Protein 9JM6 (pdb70)

Radius of gyration: 20.13 Å; Cα contacts (8 Å, |Δi|>4): 374; chains: 5; bounding box: 40×52×54 Å

Sequence (315 aa):
ELEKVKAEALAVLAAIGSPAAKAVEAVERDHFSAIEIAARFLLEIGDEEGSRVLLEYSDVLELEKVKAEALAVLAAIGSPAAKAVEAVERDHFSAIEIAARFLLEIGDEEGSRVLLEYSDVLRKELEKVKAEALAVLAAIGSPAAKAVEAVERDHFSAIEIAARFLLEIGDEEGSRVLLEYSDVLRKHELEKVKAEALAVLAAIGSPAAKAVEAVERDHFSAIEIAARFLLEIGDEEGSRVLLEYSDVLRKGELEKVKAEALAVLAAIGSPAAKAVEAVERDHFSAIEIAARFLLEIGDEEGSRVLLEYSDVLRK

Secondary structure (DSSP, 8-state):
-HHHHHHHHHHHHHHH--TTT--HHHHHTT-HHHHHHHHHHHHHHT-HHHHHHHHHHHHH-/-HHHHHHHHHHHHHHH--TTT--HHHHHTT-HHHHHHHHHHHHHHT-HHHHHHHHHHHHHHH-/-HHHHHHHHHHHHHHH--TTT--HHHHHTT-HHHHHHHHHHHHHHT-HHHHHHHHHHHHHHT--/-HHHHHHHHHHHHHHH--TTT--HHHHHTT-HHHHHHHHHHHHHHT-HHHHHHHHHHHHHHT-/-HHHHHHHHHHHHHHHH--TTT--HHHHHTT-HHHHHHHHHHHHHHT-HHHHHHHHHHHHHHH-

Structure (mmCIF, N/CA/C/O backbone):
data_9JM6
#
_entry.id   9JM6
#
_cell.length_a   33.166
_cell.length_b   102.118
_cell.length_c   89.676
_cell.angle_alpha   90.00
_cell.angle_beta   90.00
_cell.angle_gamma   90.00
#
_symmetry.space_group_name_H-M   'P 21 21 21'
#
loop_
_entity.id
_entity.type
_entity.pdbx_description
1 polymer LRO-C5-1
2 water water
#
loop_
_atom_site.group_PDB
_atom_site.id
_atom_site.type_symbol
_atom_site.label_atom_id
_atom_site.label_alt_id
_atom_site.label_comp_id
_atom_site.label_asym_id
_atom_site.label_entity_id
_atom_site.label_seq_id
_atom_site.pdbx_PDB_ins_code
_atom_site.Cartn_x
_atom_site.Cartn_y
_atom_site.Cartn_z
_atom_site.occupancy
_atom_site.B_iso_or_equiv
_atom_site.auth_seq_id
_atom_site.auth_comp_id
_atom_site.auth_asym_id
_atom_site.auth_atom_id
_atom_site.pdbx_PDB_model_num
ATOM 1 N N . GLU A 1 4 ? -3.143 -15.927 -49.119 1.00 44.49 2 GLU A N 1
ATOM 2 C CA . GLU A 1 4 ? -2.353 -14.887 -48.469 1.00 54.76 2 GLU A CA 1
ATOM 3 C C . GLU A 1 4 ? -1.405 -15.489 -47.436 1.00 55.56 2 GLU A C 1
ATOM 4 O O . GLU A 1 4 ? -0.221 -15.149 -47.400 1.00 51.12 2 GLU A O 1
ATOM 10 N N . LEU A 1 5 ? -1.932 -16.370 -46.581 1.00 53.84 3 LEU A N 1
ATOM 11 C CA . LEU A 1 5 ? -1.083 -16.997 -45.575 1.00 46.07 3 LEU A CA 1
ATOM 12 C C . LEU A 1 5 ? -0.019 -17.862 -46.234 1.00 49.15 3 LEU A C 1
ATOM 13 O O . LEU A 1 5 ? 1.150 -17.837 -45.831 1.00 47.26 3 LEU A O 1
ATOM 18 N N . GLU A 1 6 ? -0.400 -18.606 -47.276 1.00 50.81 4 GLU A N 1
ATOM 19 C CA . GLU A 1 6 ? 0.553 -19.464 -47.965 1.00 50.91 4 GLU A CA 1
ATOM 20 C C . GLU A 1 6 ? 1.606 -18.658 -48.713 1.00 51.84 4 GLU A C 1
ATOM 21 O O . GLU A 1 6 ? 2.703 -19.170 -48.958 1.00 52.06 4 GLU A O 1
ATOM 27 N N . LYS A 1 7 ? 1.309 -17.401 -49.047 1.00 51.30 5 LYS A N 1
ATOM 28 C CA . LYS A 1 7 ? 2.264 -16.509 -49.693 1.00 52.18 5 LYS A CA 1
ATOM 29 C C . LYS A 1 7 ? 3.128 -15.765 -48.681 1.00 47.65 5 LYS A C 1
ATOM 30 O O . LYS A 1 7 ? 4.351 -15.681 -48.844 1.00 51.42 5 LYS A O 1
ATOM 36 N N . VAL A 1 8 ? 2.509 -15.218 -47.632 1.00 50.49 6 VAL A N 1
ATOM 37 C CA . VAL A 1 8 ? 3.276 -14.428 -46.677 1.00 46.52 6 VAL A CA 1
ATOM 38 C C . VAL A 1 8 ? 4.177 -15.318 -45.829 1.00 42.99 6 VAL A C 1
ATOM 39 O O . VAL A 1 8 ? 5.264 -14.890 -45.424 1.00 39.78 6 VAL A O 1
ATOM 43 N N . LYS A 1 9 ? 3.776 -16.570 -45.569 1.00 45.74 7 LYS A N 1
ATOM 44 C CA . LYS A 1 9 ? 4.665 -17.486 -44.857 1.00 42.93 7 LYS A CA 1
ATOM 45 C C . LYS A 1 9 ? 5.926 -17.753 -45.671 1.00 36.92 7 LYS A C 1
ATOM 46 O O . LYS A 1 9 ? 7.041 -17.748 -45.134 1.00 28.90 7 LYS A O 1
ATOM 52 N N . ALA A 1 10 ? 5.762 -17.980 -46.977 1.00 41.42 8 ALA A N 1
ATOM 53 C CA . ALA A 1 10 ? 6.909 -18.201 -47.849 1.00 42.05 8 ALA A CA 1
ATOM 54 C C . ALA A 1 10 ? 7.783 -16.958 -47.918 1.00 33.50 8 ALA A C 1
ATOM 55 O O . ALA A 1 10 ? 9.014 -17.056 -47.904 1.00 29.09 8 ALA A O 1
ATOM 57 N N . GLU A 1 11 ? 7.163 -15.780 -48.023 1.00 33.57 9 GLU A N 1
ATOM 58 C CA . GLU A 1 11 ? 7.937 -14.542 -48.045 1.00 33.89 9 GLU A CA 1
ATOM 59 C C . GLU A 1 11 ? 8.738 -14.378 -46.762 1.00 32.55 9 GLU A C 1
ATOM 60 O O . GLU A 1 11 ? 9.896 -13.944 -46.795 1.00 33.63 9 GLU A O 1
ATOM 66 N N . ALA A 1 12 ? 8.135 -14.718 -45.621 1.00 38.68 10 ALA A N 1
ATOM 67 C CA . ALA A 1 12 ? 8.833 -14.613 -44.345 1.00 31.94 10 ALA A CA 1
ATOM 68 C C . ALA A 1 12 ? 10.016 -15.569 -44.288 1.00 33.02 10 ALA A C 1
ATOM 69 O O . ALA A 1 12 ? 11.121 -15.181 -43.891 1.00 31.41 10 ALA A O 1
ATOM 71 N N . LEU A 1 13 ? 9.803 -16.830 -44.670 1.00 29.90 11 LEU A N 1
ATOM 72 C CA . LEU A 1 13 ? 10.910 -17.780 -44.659 1.00 19.70 11 LEU A CA 1
ATOM 73 C C . LEU A 1 13 ? 12.003 -17.355 -45.630 1.00 20.76 11 LEU A C 1
ATOM 74 O O . LEU A 1 13 ? 13.192 -17.514 -45.338 1.00 28.77 11 LEU A O 1
ATOM 79 N N . ALA A 1 14 ? 11.624 -16.778 -46.773 1.00 22.86 12 ALA A N 1
ATOM 80 C CA . ALA A 1 14 ? 12.612 -16.317 -47.743 1.00 26.86 12 ALA A CA 1
ATOM 81 C C . ALA A 1 14 ? 13.433 -15.161 -47.188 1.00 24.35 12 ALA A C 1
ATOM 82 O O . ALA A 1 14 ? 14.664 -15.157 -47.290 1.00 23.35 12 ALA A O 1
ATOM 84 N N . VAL A 1 15 ? 12.766 -14.171 -46.591 1.00 23.29 13 VAL A N 1
ATOM 85 C CA . VAL A 1 15 ? 13.477 -13.030 -46.018 1.00 29.36 13 VAL A CA 1
ATOM 86 C C . VAL A 1 15 ? 14.390 -13.480 -44.882 1.00 35.22 13 VAL A C 1
ATOM 87 O O . VAL A 1 15 ? 15.539 -13.030 -44.769 1.00 36.99 13 VAL A O 1
ATOM 91 N N . LEU A 1 16 ? 13.910 -14.396 -44.038 1.00 25.23 14 LEU A N 1
ATOM 92 C CA . LEU A 1 16 ? 14.717 -14.817 -42.901 1.00 23.52 14 LEU A CA 1
ATOM 93 C C . LEU A 1 16 ? 15.910 -15.642 -43.358 1.00 28.86 14 LEU A C 1
ATOM 94 O O . LEU A 1 16 ? 17.019 -15.477 -42.833 1.00 33.16 14 LEU A O 1
ATOM 99 N N . ALA A 1 17 ? 15.710 -16.521 -44.346 1.00 26.93 15 ALA A N 1
ATOM 100 C CA . ALA A 1 17 ? 16.830 -17.272 -44.897 1.00 31.36 15 ALA A CA 1
ATOM 101 C C . ALA A 1 17 ? 17.830 -16.332 -45.553 1.00 25.69 15 ALA A C 1
ATOM 102 O O . ALA A 1 17 ? 19.042 -16.573 -45.510 1.00 21.00 15 ALA A O 1
ATOM 104 N N . ALA A 1 18 ? 17.337 -15.257 -46.173 1.00 24.07 16 ALA A N 1
ATOM 105 C CA . ALA A 1 18 ? 18.227 -14.251 -46.736 1.00 22.52 16 ALA A CA 1
ATOM 106 C C . ALA A 1 18 ? 19.062 -13.581 -45.652 1.00 27.16 16 ALA A C 1
ATOM 107 O O . ALA A 1 18 ? 20.250 -13.308 -45.858 1.00 28.02 16 ALA A O 1
ATOM 109 N N . ILE A 1 19 ? 18.452 -13.289 -44.497 1.00 29.93 17 ILE A N 1
ATOM 110 C CA . ILE A 1 19 ? 19.179 -12.613 -43.422 1.00 27.65 17 ILE A CA 1
ATOM 111 C C . ILE A 1 19 ? 20.315 -13.492 -42.913 1.00 32.59 17 ILE A C 1
ATOM 112 O O . ILE A 1 19 ? 21.414 -13.006 -42.618 1.00 34.00 17 ILE A O 1
ATOM 117 N N . GLY A 1 20 ? 20.067 -14.796 -42.793 1.00 28.65 18 GLY A N 1
ATOM 118 C CA . GLY A 1 20 ? 21.086 -15.744 -42.393 1.00 25.58 18 GLY A CA 1
ATOM 119 C C . GLY A 1 20 ? 21.563 -15.650 -40.962 1.00 26.15 18 GLY A C 1
ATOM 120 O O . GLY A 1 20 ? 22.379 -16.482 -40.550 1.00 31.85 18 GLY A O 1
ATOM 121 N N . SER A 1 21 ? 21.092 -14.677 -40.188 1.00 30.07 19 SER A N 1
ATOM 122 C CA . SER A 1 21 ? 21.524 -14.566 -38.805 1.00 27.98 19 SER A CA 1
ATOM 123 C C . SER A 1 21 ? 20.995 -15.743 -37.986 1.00 23.14 19 SER A C 1
ATOM 124 O O . SER A 1 21 ? 19.952 -16.315 -38.311 1.00 24.13 19 SER A O 1
ATOM 127 N N . PRO A 1 22 ? 21.712 -16.139 -36.929 1.00 30.48 20 PRO A N 1
ATOM 128 C CA . PRO A 1 22 ? 21.200 -17.210 -36.054 1.00 34.57 20 PRO A CA 1
ATOM 129 C C . PRO A 1 22 ? 19.856 -16.883 -35.422 1.00 36.66 20 PRO A C 1
ATOM 130 O O . PRO A 1 22 ? 19.102 -17.803 -35.080 1.00 33.79 20 PRO A O 1
ATOM 134 N N . ALA A 1 23 ? 19.529 -15.601 -35.268 1.00 27.72 21 ALA A N 1
ATOM 135 C CA . ALA A 1 23 ? 18.211 -15.228 -34.779 1.00 20.18 21 ALA A CA 1
ATOM 136 C C . ALA A 1 23 ? 17.131 -15.509 -35.811 1.00 25.46 21 ALA A C 1
ATOM 137 O O . ALA A 1 23 ? 16.014 -15.894 -35.449 1.00 30.52 21 ALA A O 1
ATOM 139 N N . ALA A 1 24 ? 17.449 -15.345 -37.095 1.00 26.06 22 ALA A N 1
ATOM 140 C CA . ALA A 1 24 ? 16.459 -15.599 -38.133 1.00 24.82 22 ALA A CA 1
ATOM 141 C C . ALA A 1 24 ? 16.100 -17.076 -38.205 1.00 31.29 22 ALA A C 1
ATOM 142 O O . ALA A 1 24 ? 14.930 -17.423 -38.409 1.00 35.84 22 ALA A O 1
ATOM 144 N N . LYS A 1 25 ? 17.078 -17.958 -38.010 1.00 27.15 23 LYS A N 1
ATOM 145 C CA . LYS A 1 25 ? 16.827 -19.396 -38.043 1.00 28.42 23 LYS A CA 1
ATOM 146 C C . LYS A 1 25 ? 15.796 -19.787 -36.993 1.00 28.03 23 LYS A C 1
ATOM 147 O O . LYS A 1 25 ? 14.838 -20.507 -37.297 1.00 27.83 23 LYS A O 1
ATOM 172 N N . ALA A 1 27 ? 13.727 -17.790 -35.763 1.00 26.58 25 ALA A N 1
ATOM 173 C CA . ALA A 1 27 ? 12.543 -17.164 -36.331 1.00 27.10 25 ALA A CA 1
ATOM 174 C C . ALA A 1 27 ? 11.921 -18.113 -37.344 1.00 27.42 25 ALA A C 1
ATOM 175 O O . ALA A 1 27 ? 10.713 -18.361 -37.316 1.00 22.40 25 ALA A O 1
ATOM 177 N N . VAL A 1 28 ? 12.770 -18.647 -38.229 1.00 30.81 26 VAL A N 1
ATOM 178 C CA . VAL A 1 28 ? 12.315 -19.638 -39.201 1.00 33.11 26 VAL A CA 1
ATOM 179 C C . VAL A 1 28 ? 11.610 -20.781 -38.484 1.00 32.98 26 VAL A C 1
ATOM 180 O O . VAL A 1 28 ? 10.472 -21.143 -38.813 1.00 26.90 26 VAL A O 1
ATOM 184 N N . GLU A 1 29 ? 12.268 -21.345 -37.467 1.00 32.31 27 GLU A N 1
ATOM 185 C CA . GLU A 1 29 ? 11.641 -22.408 -36.692 1.00 30.61 27 GLU A CA 1
ATOM 186 C C . GLU A 1 29 ? 10.363 -21.906 -36.038 1.00 32.37 27 GLU A C 1
ATOM 187 O O . GLU A 1 29 ? 9.336 -22.597 -36.046 1.00 39.60 27 GLU A O 1
ATOM 193 N N . ALA A 1 30 ? 10.388 -20.667 -35.537 1.00 29.83 28 ALA A N 1
ATOM 194 C CA . ALA A 1 30 ? 9.199 -20.087 -34.927 1.00 33.63 28 ALA A CA 1
ATOM 195 C C . ALA A 1 30 ? 8.053 -20.013 -35.924 1.00 35.81 28 ALA A C 1
ATOM 196 O O . ALA A 1 30 ? 6.882 -20.087 -35.534 1.00 32.45 28 ALA A O 1
ATOM 198 N N . VAL A 1 31 ? 8.372 -19.881 -37.211 1.00 36.01 29 VAL A N 1
ATOM 199 C CA . VAL A 1 31 ? 7.335 -19.847 -38.234 1.00 34.13 29 VAL A CA 1
ATOM 200 C C . VAL A 1 31 ? 6.865 -21.260 -38.543 1.00 33.12 29 VAL A C 1
ATOM 201 O O . VAL A 1 31 ? 5.675 -21.494 -38.782 1.00 32.77 29 VAL A O 1
ATOM 205 N N . GLU A 1 32 ? 7.793 -22.222 -38.557 1.00 34.36 30 GLU A N 1
ATOM 206 C CA . GLU A 1 32 ? 7.425 -23.577 -38.948 1.00 37.26 30 GLU A CA 1
ATOM 207 C C . GLU A 1 32 ? 6.513 -24.227 -37.917 1.00 45.82 30 GLU A C 1
ATOM 208 O O . GLU A 1 32 ? 5.666 -25.054 -38.275 1.00 57.72 30 GLU A O 1
ATOM 214 N N . ARG A 1 33 ? 6.660 -23.865 -36.644 1.00 45.54 31 ARG A N 1
ATOM 215 C CA . ARG A 1 33 ? 5.851 -24.426 -35.572 1.00 47.94 31 ARG A CA 1
ATOM 216 C C . ARG A 1 33 ? 4.639 -23.575 -35.211 1.00 46.19 31 ARG A C 1
ATOM 217 O O . ARG A 1 33 ? 3.852 -23.986 -34.352 1.00 41.95 31 ARG A O 1
ATOM 225 N N . ASP A 1 34 ? 4.473 -22.405 -35.836 1.00 40.75 32 ASP A N 1
ATOM 226 C CA . ASP A 1 34 ? 3.318 -21.533 -35.604 1.00 34.88 32 ASP A CA 1
ATOM 227 C C . ASP A 1 34 ? 3.160 -21.213 -34.118 1.00 35.39 32 ASP A C 1
ATOM 228 O O . ASP A 1 34 ? 2.096 -21.398 -33.525 1.00 34.29 32 ASP A O 1
ATOM 233 N N . HIS A 1 35 ? 4.240 -20.725 -33.519 1.00 40.92 33 HIS A N 1
ATOM 234 C CA . HIS A 1 35 ? 4.276 -20.387 -32.101 1.00 33.32 33 HIS A CA 1
ATOM 235 C C . HIS A 1 35 ? 4.191 -18.871 -31.971 1.00 29.32 33 HIS A C 1
ATOM 236 O O . HIS A 1 35 ? 5.155 -18.162 -32.275 1.00 30.69 33 HIS A O 1
ATOM 243 N N . PHE A 1 36 ? 3.037 -18.377 -31.515 1.00 28.92 34 PHE A N 1
ATOM 244 C CA . PHE A 1 36 ? 2.820 -16.935 -31.435 1.00 26.40 34 PHE A CA 1
ATOM 245 C C . PHE A 1 36 ? 3.877 -16.270 -30.565 1.00 25.20 34 PHE A C 1
ATOM 246 O O . PHE A 1 36 ? 4.450 -15.240 -30.940 1.00 28.92 34 PHE A O 1
ATOM 254 N N . SER A 1 37 ? 4.137 -16.842 -29.387 1.00 27.42 35 SER A N 1
ATOM 255 C CA . SER A 1 37 ? 5.115 -16.256 -28.478 1.00 32.16 35 SER A CA 1
ATOM 256 C C . SER A 1 37 ? 6.511 -16.259 -29.088 1.00 27.27 35 SER A C 1
ATOM 257 O O . SER A 1 37 ? 7.259 -15.284 -28.951 1.00 28.13 35 SER A O 1
ATOM 260 N N . ALA A 1 38 ? 6.881 -17.349 -29.761 1.00 26.38 36 ALA A N 1
ATOM 261 C CA . ALA A 1 38 ? 8.190 -17.400 -30.400 1.00 21.59 36 ALA A CA 1
ATOM 262 C C . ALA A 1 38 ? 8.295 -16.375 -31.522 1.00 23.21 36 ALA A C 1
ATOM 263 O O . ALA A 1 38 ? 9.342 -15.741 -31.689 1.00 24.01 36 ALA A O 1
ATOM 265 N N . ILE A 1 39 ? 7.218 -16.188 -32.294 1.00 23.32 37 ILE A N 1
ATOM 266 C CA . ILE A 1 39 ? 7.223 -15.165 -33.339 1.00 23.22 37 ILE A CA 1
ATOM 267 C C . ILE A 1 39 ? 7.397 -13.783 -32.729 1.00 21.32 37 ILE A C 1
ATOM 268 O O . ILE A 1 39 ? 8.162 -12.953 -33.239 1.00 18.08 37 ILE A O 1
ATOM 273 N N . GLU A 1 40 ? 6.688 -13.511 -31.634 1.00 20.08 38 GLU A N 1
ATOM 274 C CA . GLU A 1 40 ? 6.795 -12.211 -30.983 1.00 18.16 38 GLU A CA 1
ATOM 275 C C . GLU A 1 40 ? 8.212 -11.971 -30.478 1.00 17.24 38 GLU A C 1
ATOM 276 O O . GLU A 1 40 ? 8.779 -10.888 -30.667 1.00 17.81 38 GLU A O 1
ATOM 282 N N . ILE A 1 41 ? 8.801 -12.982 -29.834 1.00 15.94 39 ILE A N 1
ATOM 283 C CA . ILE A 1 41 ? 10.159 -12.857 -29.310 1.00 15.74 39 ILE A CA 1
ATOM 284 C C . ILE A 1 41 ? 11.154 -12.636 -30.443 1.00 15.57 39 ILE A C 1
ATOM 285 O O . ILE A 1 41 ? 12.058 -11.797 -30.342 1.00 13.42 39 ILE A O 1
ATOM 290 N N . ALA A 1 42 ? 11.008 -13.388 -31.537 1.00 17.08 40 ALA A N 1
ATOM 291 C CA . ALA A 1 42 ? 11.923 -13.240 -32.663 1.00 14.56 40 ALA A CA 1
ATOM 292 C C . ALA A 1 42 ? 11.796 -11.863 -33.297 1.00 13.33 40 ALA A C 1
ATOM 293 O O . ALA A 1 42 ? 12.801 -11.248 -33.670 1.00 12.82 40 ALA A O 1
ATOM 295 N N . ALA A 1 43 ? 10.568 -11.357 -33.422 1.00 11.34 41 ALA A N 1
ATOM 296 C CA . ALA A 1 43 ? 10.377 -10.025 -33.982 1.00 12.96 41 ALA A CA 1
ATOM 297 C C . ALA A 1 43 ? 11.009 -8.968 -33.091 1.00 13.31 41 ALA A C 1
ATOM 298 O O . ALA A 1 43 ? 11.707 -8.070 -33.578 1.00 14.04 41 ALA A O 1
ATOM 300 N N . ARG A 1 44 ? 10.788 -9.070 -31.778 1.00 12.05 42 ARG A N 1
ATOM 301 C CA . ARG A 1 44 ? 11.365 -8.107 -30.846 1.00 11.21 42 ARG A CA 1
ATOM 302 C C . ARG A 1 44 ? 12.888 -8.152 -30.879 1.00 12.58 42 ARG A C 1
ATOM 303 O O . ARG A 1 44 ? 13.551 -7.110 -30.829 1.00 15.42 42 ARG A O 1
ATOM 311 N N . PHE A 1 45 ? 13.465 -9.348 -31.015 1.00 12.61 43 PHE A N 1
ATOM 312 C CA . PHE A 1 45 ? 14.920 -9.448 -31.043 1.00 11.13 43 PHE A CA 1
ATOM 313 C C . PHE A 1 45 ? 15.481 -8.891 -32.343 1.00 14.73 43 PHE A C 1
ATOM 314 O O . PHE A 1 45 ? 16.435 -8.105 -32.324 1.00 16.70 43 PHE A O 1
ATOM 322 N N . LEU A 1 46 ? 14.868 -9.235 -33.478 1.00 12.48 44 LEU A N 1
ATOM 323 C CA . LEU A 1 46 ? 15.337 -8.699 -34.749 1.00 9.60 44 LEU A CA 1
ATOM 324 C C . LEU A 1 46 ? 15.188 -7.188 -34.796 1.00 13.28 44 LEU A C 1
ATOM 325 O O . LEU A 1 46 ? 15.984 -6.506 -35.449 1.00 16.59 44 LEU A O 1
ATOM 330 N N . LEU A 1 47 ? 14.184 -6.647 -34.103 1.00 16.17 45 LEU A N 1
ATOM 331 C CA . LEU A 1 47 ? 14.044 -5.199 -34.014 1.00 12.47 45 LEU A CA 1
ATOM 332 C C . LEU A 1 47 ? 15.134 -4.594 -33.143 1.00 14.36 45 LEU A C 1
ATOM 333 O O . LEU A 1 47 ? 15.686 -3.539 -33.476 1.00 16.07 45 LEU A O 1
ATOM 338 N N . GLU A 1 48 ? 15.467 -5.253 -32.030 1.00 16.29 46 GLU A N 1
ATOM 339 C CA . GLU A 1 48 ? 16.472 -4.728 -31.112 1.00 14.95 46 GLU A CA 1
ATOM 340 C C . GLU A 1 48 ? 17.898 -4.976 -31.580 1.00 14.25 46 GLU A C 1
ATOM 341 O O . GLU A 1 48 ? 18.830 -4.464 -30.955 1.00 14.16 46 GLU A O 1
ATOM 347 N N . ILE A 1 49 ? 18.093 -5.705 -32.677 1.00 18.55 47 ILE A N 1
ATOM 348 C CA . ILE A 1 49 ? 19.429 -5.932 -33.220 1.00 17.98 47 ILE A CA 1
ATOM 349 C C . ILE A 1 49 ? 19.676 -5.200 -34.530 1.00 19.92 47 ILE A C 1
ATOM 350 O O . ILE A 1 49 ? 20.843 -5.071 -34.933 1.00 28.92 47 ILE A O 1
ATOM 355 N N . GLY A 1 50 ? 18.640 -4.699 -35.194 1.00 17.19 48 GLY A N 1
ATOM 356 C CA . GLY A 1 50 ? 18.800 -3.928 -36.416 1.00 21.93 48 GLY A CA 1
ATOM 357 C C . GLY A 1 50 ? 18.202 -4.549 -37.661 1.00 39.35 48 GLY A C 1
ATOM 358 O O . GLY A 1 50 ? 18.202 -3.897 -38.717 1.00 48.02 48 GLY A O 1
ATOM 359 N N . ASP A 1 51 ? 17.700 -5.781 -37.603 1.00 35.59 49 ASP A N 1
ATOM 360 C CA . ASP A 1 51 ? 17.067 -6.411 -38.760 1.00 25.05 49 ASP A CA 1
ATOM 361 C C . ASP A 1 51 ? 15.612 -5.970 -38.740 1.00 25.10 49 ASP A C 1
ATOM 362 O O . ASP A 1 51 ? 14.761 -6.583 -38.096 1.00 28.40 49 ASP A O 1
ATOM 367 N N . GLU A 1 52 ? 15.323 -4.880 -39.450 1.00 31.08 50 GLU A N 1
ATOM 368 C CA . GLU A 1 52 ? 13.963 -4.356 -39.473 1.00 38.21 50 GLU A CA 1
ATOM 369 C C . GLU A 1 52 ? 13.049 -5.167 -40.381 1.00 24.61 50 GLU A C 1
ATOM 370 O O . GLU A 1 52 ? 11.878 -5.388 -40.052 1.00 19.59 50 GLU A O 1
ATOM 376 N N . GLU A 1 53 ? 13.572 -5.631 -41.517 1.00 28.06 51 GLU A N 1
ATOM 377 C CA . GLU A 1 53 ? 12.749 -6.374 -42.464 1.00 32.90 51 GLU A CA 1
ATOM 378 C C . GLU A 1 53 ? 12.263 -7.692 -41.873 1.00 32.30 51 GLU A C 1
ATOM 379 O O . GLU A 1 53 ? 11.107 -8.081 -42.077 1.00 30.49 51 GLU A O 1
ATOM 385 N N . GLY A 1 54 ? 13.127 -8.401 -41.145 1.00 30.84 52 GLY A N 1
ATOM 386 C CA . GLY A 1 54 ? 12.703 -9.665 -40.567 1.00 26.16 52 GLY A CA 1
ATOM 387 C C . GLY A 1 54 ? 11.586 -9.478 -39.561 1.00 20.67 52 GLY A C 1
ATOM 388 O O . GLY A 1 54 ? 10.576 -10.187 -39.593 1.00 23.93 52 GLY A O 1
ATOM 389 N N . SER A 1 55 ? 11.738 -8.492 -38.677 1.00 20.15 53 SER A N 1
ATOM 390 C CA . SER A 1 55 ? 10.685 -8.201 -37.713 1.00 25.14 53 SER A CA 1
ATOM 391 C C . SER A 1 55 ? 9.403 -7.783 -38.424 1.00 24.03 53 SER A C 1
ATOM 392 O O . SER A 1 55 ? 8.301 -8.176 -38.020 1.00 22.19 53 SER A O 1
ATOM 395 N N . ARG A 1 56 ? 9.530 -7.009 -39.503 1.00 23.25 54 ARG A N 1
ATOM 396 C CA . ARG A 1 56 ? 8.354 -6.576 -40.248 1.00 21.78 54 ARG A CA 1
ATOM 397 C C . ARG A 1 56 ? 7.601 -7.761 -40.836 1.00 21.90 54 ARG A C 1
ATOM 398 O O . ARG A 1 56 ? 6.376 -7.852 -40.712 1.00 26.01 54 ARG A O 1
ATOM 406 N N . VAL A 1 57 ? 8.314 -8.680 -41.490 1.00 22.80 55 VAL A N 1
ATOM 407 C CA . VAL A 1 57 ? 7.616 -9.802 -42.115 1.00 23.33 55 VAL A CA 1
ATOM 408 C C . VAL A 1 57 ? 7.066 -10.753 -41.063 1.00 26.78 55 VAL A C 1
ATOM 409 O O . VAL A 1 57 ? 6.021 -11.382 -41.276 1.00 29.57 55 VAL A O 1
ATOM 413 N N . LEU A 1 58 ? 7.734 -10.878 -39.913 1.00 28.03 56 LEU A N 1
ATOM 414 C CA . LEU A 1 58 ? 7.147 -11.664 -38.833 1.00 26.15 56 LEU A CA 1
ATOM 415 C C . LEU A 1 58 ? 5.853 -11.025 -38.350 1.00 24.86 56 LEU A C 1
ATOM 416 O O . LEU A 1 58 ? 4.875 -11.723 -38.060 1.00 25.43 56 LEU A O 1
ATOM 421 N N . LEU A 1 59 ? 5.825 -9.693 -38.283 1.00 21.73 57 LEU A N 1
ATOM 422 C CA . LEU A 1 59 ? 4.594 -8.991 -37.936 1.00 21.65 57 LEU A CA 1
ATOM 423 C C . LEU A 1 59 ? 3.500 -9.257 -38.962 1.00 27.83 57 LEU A C 1
ATOM 424 O O . LEU A 1 59 ? 2.343 -9.498 -38.597 1.00 28.99 57 LEU A O 1
ATOM 429 N N . GLU A 1 60 ? 3.848 -9.218 -40.251 1.00 24.70 58 GLU A N 1
ATOM 430 C CA . GLU A 1 60 ? 2.862 -9.499 -41.293 1.00 28.72 58 GLU A CA 1
ATOM 431 C C . GLU A 1 60 ? 2.303 -10.908 -41.151 1.00 32.72 58 GLU A C 1
ATOM 432 O O . GLU A 1 60 ? 1.082 -11.107 -41.150 1.00 38.38 58 GLU A O 1
ATOM 438 N N . TYR A 1 61 ? 3.185 -11.901 -41.019 1.00 27.94 59 TYR A N 1
ATOM 439 C CA . TYR A 1 61 ? 2.726 -13.281 -40.924 1.00 29.59 59 TYR A CA 1
ATOM 440 C C . TYR A 1 61 ? 1.902 -13.513 -39.666 1.00 36.08 59 TYR A C 1
ATOM 441 O O . TYR A 1 61 ? 0.963 -14.317 -39.682 1.00 46.72 59 TYR A O 1
ATOM 450 N N . SER A 1 62 ? 2.228 -12.826 -38.569 1.00 29.90 60 SER A N 1
ATOM 451 C CA . SER A 1 62 ? 1.434 -12.993 -37.359 1.00 35.07 60 SER A CA 1
ATOM 452 C C . SER A 1 62 ? 0.061 -12.349 -37.499 1.00 35.09 60 SER A C 1
ATOM 453 O O . SER A 1 62 ? -0.951 -12.947 -37.115 1.00 40.68 60 SER A O 1
ATOM 456 N N . ASP A 1 63 ? 0.001 -11.153 -38.089 1.00 31.56 61 ASP A N 1
ATOM 457 C CA . ASP A 1 63 ? -1.279 -10.470 -38.247 1.00 33.69 61 ASP A CA 1
ATOM 458 C C . ASP A 1 63 ? -2.189 -11.206 -39.218 1.00 41.58 61 ASP A C 1
ATOM 459 O O . ASP A 1 63 ? -3.403 -11.290 -38.996 1.00 41.71 61 ASP A O 1
ATOM 464 N N . VAL A 1 64 ? -1.619 -11.774 -40.281 1.00 40.80 62 VAL A N 1
ATOM 465 C CA . VAL A 1 64 ? -2.428 -12.522 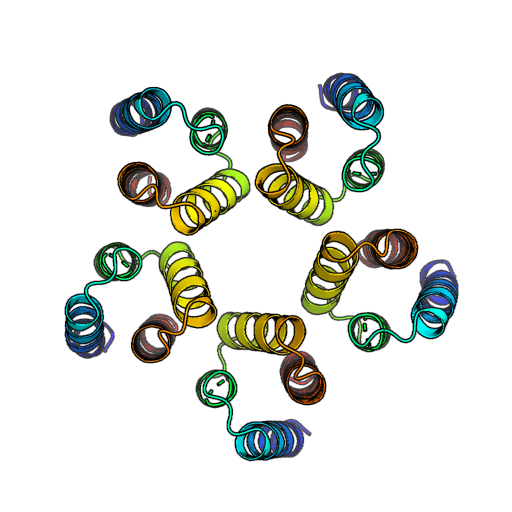-41.236 1.00 39.59 62 VAL A CA 1
ATOM 466 C C . VAL A 1 64 ? -2.909 -13.831 -40.622 1.00 36.40 62 VAL A C 1
ATOM 467 O O . VAL A 1 64 ? -4.029 -14.283 -40.888 1.00 38.05 62 VAL A O 1
ATOM 471 N N . LEU A 1 65 ? -2.086 -14.451 -39.785 1.00 40.50 63 LEU A N 1
ATOM 472 C CA . LEU A 1 65 ? -2.467 -15.706 -39.150 1.00 50.29 63 LEU A CA 1
ATOM 473 C C . LEU A 1 65 ? -3.555 -15.490 -38.104 1.00 41.86 63 LEU A C 1
ATOM 474 O O . LEU A 1 65 ? -4.668 -15.998 -38.243 1.00 36.19 63 LEU A O 1
ATOM 479 N N . GLU B 1 4 ? 4.748 -37.735 -26.106 1.00 51.11 2 GLU B N 1
ATOM 480 C CA . GLU B 1 4 ? 5.459 -36.861 -27.032 1.00 51.23 2 GLU B CA 1
ATOM 481 C C . GLU B 1 4 ? 6.369 -35.887 -26.292 1.00 59.79 2 GLU B C 1
ATOM 482 O O . GLU B 1 4 ? 7.554 -35.772 -26.606 1.00 61.65 2 GLU B O 1
ATOM 483 N N . LEU B 1 5 ? 5.805 -35.194 -25.299 1.00 58.03 3 LEU B N 1
ATOM 484 C CA . LEU B 1 5 ? 6.592 -34.233 -24.535 1.00 45.32 3 LEU B CA 1
ATOM 485 C C . LEU B 1 5 ? 7.682 -34.932 -23.737 1.00 52.55 3 LEU B C 1
ATOM 486 O O . LEU B 1 5 ? 8.807 -34.429 -23.636 1.00 59.84 3 LEU B O 1
ATOM 487 N N . GLU B 1 6 ? 7.366 -36.098 -23.170 1.00 60.02 4 GLU B N 1
ATOM 488 C CA . GLU B 1 6 ? 8.327 -36.835 -22.361 1.00 62.97 4 GLU B CA 1
ATOM 489 C C . GLU B 1 6 ? 9.495 -37.365 -23.185 1.00 60.50 4 GLU B C 1
ATOM 490 O O . GLU B 1 6 ? 10.550 -37.667 -22.618 1.00 62.42 4 GLU B O 1
ATOM 496 N N . LYS B 1 7 ? 9.343 -37.469 -24.505 1.00 50.12 5 LYS B N 1
ATOM 497 C CA . LYS B 1 7 ? 10.449 -37.922 -25.337 1.00 55.39 5 LYS B CA 1
ATOM 498 C C . LYS B 1 7 ? 11.378 -36.773 -25.724 1.00 60.28 5 LYS B C 1
ATOM 499 O O . LYS B 1 7 ? 12.600 -36.892 -25.590 1.00 54.73 5 LYS B O 1
ATOM 505 N N . VAL B 1 8 ? 10.814 -35.651 -26.182 1.00 63.07 6 VAL B N 1
ATOM 506 C CA . VAL B 1 8 ? 11.634 -34.519 -26.610 1.00 56.44 6 VAL B CA 1
ATOM 507 C C . VAL B 1 8 ? 12.260 -33.817 -25.410 1.00 44.89 6 VAL B C 1
ATOM 508 O O . VAL B 1 8 ? 13.354 -33.237 -25.512 1.00 35.99 6 VAL B O 1
ATOM 512 N N . LYS B 1 9 ? 11.602 -33.899 -24.252 1.00 47.16 7 LYS B N 1
ATOM 513 C CA . LYS B 1 9 ? 12.111 -33.284 -23.033 1.00 45.82 7 LYS B CA 1
ATOM 514 C C . LYS B 1 9 ? 13.486 -33.820 -22.660 1.00 46.16 7 LYS B C 1
ATOM 515 O O . LYS B 1 9 ? 14.336 -33.068 -22.174 1.00 45.18 7 LYS B O 1
ATOM 521 N N . ALA B 1 10 ? 13.718 -35.120 -22.851 1.00 48.75 8 ALA B N 1
ATOM 522 C CA . ALA B 1 10 ? 15.000 -35.694 -22.452 1.00 55.11 8 ALA B CA 1
ATOM 523 C C . ALA B 1 10 ? 16.159 -35.087 -23.238 1.00 45.64 8 ALA B C 1
ATOM 524 O O . ALA B 1 10 ? 17.154 -34.640 -22.651 1.00 44.03 8 ALA B O 1
ATOM 526 N N . GLU B 1 11 ? 16.048 -35.041 -24.568 1.00 41.76 9 GLU B N 1
ATOM 527 C CA . GLU B 1 11 ? 17.111 -34.408 -25.344 1.00 44.25 9 GLU B CA 1
ATOM 528 C C . GLU B 1 11 ? 17.202 -32.918 -25.034 1.00 44.79 9 GLU B C 1
ATOM 529 O O . GLU B 1 11 ? 18.300 -32.348 -25.039 1.00 41.80 9 GLU B O 1
ATOM 535 N N . ALA B 1 12 ? 16.064 -32.260 -24.786 1.00 46.33 10 ALA B N 1
ATOM 536 C CA . ALA B 1 12 ? 16.112 -30.832 -24.474 1.00 44.24 10 ALA B CA 1
ATOM 537 C C . ALA B 1 12 ? 16.914 -30.578 -23.199 1.00 46.47 10 ALA B C 1
ATOM 538 O O . ALA B 1 12 ? 17.796 -29.709 -23.166 1.00 43.45 10 ALA B O 1
ATOM 540 N N . LEU B 1 13 ? 16.627 -31.336 -22.137 1.00 44.33 11 LEU B N 1
ATOM 541 C CA . LEU B 1 13 ? 17.393 -31.195 -20.901 1.00 33.95 11 LEU B CA 1
ATOM 542 C C . LEU B 1 13 ? 18.852 -31.572 -21.103 1.00 40.82 11 LEU B C 1
ATOM 543 O O . LEU B 1 13 ? 19.734 -30.969 -20.484 1.00 39.88 11 LEU B O 1
ATOM 548 N N . ALA B 1 14 ? 19.129 -32.567 -21.950 1.00 52.80 12 ALA B N 1
ATOM 549 C CA . ALA B 1 14 ? 20.517 -32.945 -22.200 1.00 53.52 12 ALA B CA 1
ATOM 550 C C . ALA B 1 14 ? 21.275 -31.796 -22.852 1.00 46.62 12 ALA B C 1
ATOM 551 O O . ALA B 1 14 ? 22.393 -31.459 -22.446 1.00 39.75 12 ALA B O 1
ATOM 553 N N . VAL B 1 15 ? 20.666 -31.172 -23.860 1.00 47.34 13 VAL B N 1
ATOM 554 C CA . VAL B 1 15 ? 21.278 -30.023 -24.522 1.00 44.32 13 VAL B CA 1
ATOM 555 C C . VAL B 1 15 ? 21.473 -28.883 -23.531 1.00 45.04 13 VAL B C 1
ATOM 556 O O . VAL B 1 15 ? 22.517 -28.213 -23.521 1.00 39.70 13 VAL B O 1
ATOM 560 N N . LEU B 1 16 ? 20.490 -28.672 -22.654 1.00 44.10 14 LEU B N 1
ATOM 561 C CA . LEU B 1 16 ? 20.575 -27.553 -21.724 1.00 36.14 14 LEU B CA 1
ATOM 562 C C . LEU B 1 16 ? 21.676 -27.777 -20.697 1.00 39.46 14 LEU B C 1
ATOM 563 O O . LEU B 1 16 ? 22.439 -26.855 -20.386 1.00 39.86 14 LEU B O 1
ATOM 568 N N . ALA B 1 17 ? 21.790 -29.002 -20.181 1.00 41.95 15 ALA B N 1
ATOM 569 C CA . ALA B 1 17 ? 22.886 -29.325 -19.278 1.00 45.96 15 ALA B CA 1
ATOM 570 C C . ALA B 1 17 ? 24.223 -29.222 -19.992 1.00 45.57 15 ALA B C 1
ATOM 571 O O . ALA B 1 17 ? 25.222 -28.814 -19.387 1.00 46.62 15 ALA B O 1
ATOM 573 N N . ALA B 1 18 ? 24.256 -29.575 -21.281 1.00 47.65 16 ALA B N 1
ATOM 574 C CA . ALA B 1 18 ? 25.468 -29.416 -22.074 1.00 48.80 16 ALA B CA 1
ATOM 575 C C . ALA B 1 18 ? 25.890 -27.956 -22.133 1.00 46.48 16 ALA B C 1
ATOM 576 O O . ALA B 1 18 ? 27.089 -27.652 -22.126 1.00 39.79 16 ALA B O 1
ATOM 578 N N . ILE B 1 19 ? 24.921 -27.039 -22.215 1.00 49.43 17 ILE B N 1
ATOM 579 C CA . ILE B 1 19 ? 25.265 -25.620 -22.294 1.00 48.55 17 ILE B CA 1
ATOM 580 C C . ILE B 1 19 ? 26.004 -25.184 -21.033 1.00 48.17 17 ILE B C 1
ATOM 581 O O . ILE B 1 19 ? 27.005 -24.458 -21.098 1.00 46.27 17 ILE B O 1
ATOM 586 N N . GLY B 1 20 ? 25.535 -25.634 -19.870 1.00 44.63 18 GLY B N 1
ATOM 587 C CA . GLY B 1 20 ? 26.189 -25.377 -18.605 1.00 41.38 18 GLY B CA 1
ATOM 588 C C . GLY B 1 20 ? 26.187 -23.946 -18.116 1.00 38.31 18 GLY B C 1
ATOM 589 O O . GLY B 1 20 ? 26.657 -23.701 -16.998 1.00 38.05 18 GLY B O 1
ATOM 590 N N . SER B 1 21 ? 25.689 -22.990 -18.896 1.00 44.96 19 SER B N 1
ATOM 591 C CA . SER B 1 21 ? 25.658 -21.614 -18.428 1.00 40.79 19 SER B CA 1
ATOM 592 C C . SER B 1 21 ? 24.653 -21.474 -17.286 1.00 35.63 19 SER B C 1
ATOM 593 O O . SER B 1 21 ? 23.672 -22.219 -17.219 1.00 36.86 19 SER B O 1
ATOM 596 N N . PRO B 1 22 ? 24.878 -20.527 -16.370 1.00 39.68 20 PRO B N 1
ATOM 597 C CA . PRO B 1 22 ? 23.896 -20.314 -15.294 1.00 43.06 20 PRO B CA 1
ATOM 598 C C . PRO B 1 22 ? 22.502 -20.007 -15.808 1.00 36.76 20 PRO B C 1
ATOM 599 O O . PRO B 1 22 ? 21.515 -20.298 -15.119 1.00 26.86 20 PRO B O 1
ATOM 603 N N . ALA B 1 23 ? 22.390 -19.453 -17.016 1.00 32.89 21 ALA B N 1
ATOM 604 C CA . ALA B 1 23 ? 21.079 -19.257 -17.620 1.00 28.46 21 ALA B CA 1
ATOM 605 C C . ALA B 1 23 ? 20.467 -20.588 -18.034 1.00 26.19 21 ALA B C 1
ATOM 606 O O . ALA B 1 23 ? 19.249 -20.776 -17.938 1.00 24.34 21 ALA B O 1
ATOM 608 N N . ALA B 1 24 ? 21.300 -21.527 -18.487 1.00 26.15 22 ALA B N 1
ATOM 609 C CA . ALA B 1 24 ? 20.798 -22.841 -18.871 1.00 27.29 22 ALA B CA 1
ATOM 610 C C . ALA B 1 24 ? 20.325 -23.627 -17.656 1.00 29.39 22 ALA B C 1
ATOM 611 O O . ALA B 1 24 ? 19.327 -24.353 -17.730 1.00 26.87 22 ALA B O 1
ATOM 613 N N . LYS B 1 25 ? 21.027 -23.497 -16.534 1.00 31.93 23 LYS B N 1
ATOM 614 C CA . LYS B 1 25 ? 20.642 -24.184 -15.308 1.00 31.39 23 LYS B CA 1
ATOM 615 C C . LYS B 1 25 ? 19.239 -23.766 -14.878 1.00 31.10 23 LYS B C 1
ATOM 616 O O . LYS B 1 25 ? 18.488 -24.568 -14.324 1.00 34.41 23 LYS B O 1
ATOM 641 N N . ALA B 1 27 ? 17.017 -22.718 -17.114 1.00 27.47 25 ALA B N 1
ATOM 642 C CA . ALA B 1 27 ? 16.253 -23.324 -18.199 1.00 27.77 25 ALA B CA 1
ATOM 643 C C . ALA B 1 27 ? 15.852 -24.764 -17.885 1.00 30.02 25 ALA B C 1
ATOM 644 O O . ALA B 1 27 ? 14.679 -25.125 -18.013 1.00 23.67 25 ALA B O 1
ATOM 646 N N . VAL B 1 28 ? 16.831 -25.573 -17.463 1.00 32.12 26 VAL B N 1
ATOM 647 C CA . VAL B 1 28 ? 16.550 -26.951 -17.059 1.00 29.02 26 VAL B CA 1
ATOM 648 C C . VAL B 1 28 ? 15.450 -26.972 -16.007 1.00 33.77 26 VAL B C 1
ATOM 649 O O . VAL B 1 28 ? 14.466 -27.713 -16.120 1.00 36.40 26 VAL B O 1
ATOM 653 N N . GLU B 1 29 ? 15.602 -26.143 -14.968 1.00 36.18 27 GLU B N 1
ATOM 654 C CA . GLU B 1 29 ? 14.575 -26.050 -13.937 1.00 34.43 27 GLU B CA 1
ATOM 655 C C . GLU B 1 29 ? 13.246 -25.625 -14.539 1.00 33.01 27 GLU B C 1
ATOM 656 O O . GLU B 1 29 ? 12.189 -26.135 -14.155 1.00 39.13 27 GLU B O 1
ATOM 662 N N . ALA B 1 30 ? 13.280 -24.689 -15.491 1.00 27.87 28 ALA B N 1
ATOM 663 C CA . ALA B 1 30 ? 12.051 -24.285 -16.158 1.00 31.64 28 ALA B CA 1
ATOM 664 C C . ALA B 1 30 ? 11.441 -25.434 -16.946 1.00 30.32 28 ALA B C 1
ATOM 665 O O . ALA B 1 30 ? 10.212 -25.536 -17.044 1.00 31.04 28 ALA B O 1
ATOM 667 N N . VAL B 1 31 ? 12.275 -26.330 -17.474 1.00 27.82 29 VAL B N 1
ATOM 668 C CA . VAL B 1 31 ? 11.757 -27.435 -18.273 1.00 35.27 29 VAL B CA 1
ATOM 669 C C . VAL B 1 31 ? 11.243 -28.558 -17.384 1.00 45.31 29 VAL B C 1
ATOM 670 O O . VAL B 1 31 ? 10.177 -29.129 -17.642 1.00 47.55 29 VAL B O 1
ATOM 674 N N . GLU B 1 32 ? 11.974 -28.879 -16.316 1.00 41.63 30 GLU B N 1
ATOM 675 C CA . GLU B 1 32 ? 11.607 -30.024 -15.491 1.00 52.31 30 GLU B CA 1
ATOM 676 C C . GLU B 1 32 ? 10.306 -29.779 -14.734 1.00 57.21 30 GLU B C 1
ATOM 677 O O . GLU B 1 32 ? 9.569 -30.730 -14.450 1.00 61.98 30 GLU B O 1
ATOM 683 N N . ARG B 1 33 ? 9.999 -28.524 -14.417 1.00 47.32 31 ARG B N 1
ATOM 684 C CA . ARG B 1 33 ? 8.796 -28.184 -13.671 1.00 37.14 31 ARG B CA 1
ATOM 685 C C . ARG B 1 33 ? 7.619 -27.856 -14.580 1.00 44.55 31 ARG B C 1
ATOM 686 O O . ARG B 1 33 ? 6.520 -27.597 -14.077 1.00 48.94 31 ARG B O 1
ATOM 694 N N . ASP B 1 34 ? 7.828 -27.865 -15.898 1.00 39.28 32 ASP B N 1
ATOM 695 C CA . ASP B 1 34 ? 6.769 -27.652 -16.884 1.00 42.72 32 ASP B CA 1
ATOM 696 C C . ASP B 1 34 ? 6.042 -26.327 -16.654 1.00 40.98 32 ASP B C 1
ATOM 697 O O . ASP B 1 34 ? 4.815 -26.274 -16.551 1.00 38.60 32 ASP B O 1
ATOM 702 N N . HIS B 1 35 ? 6.813 -25.248 -16.566 1.00 40.24 33 HIS B N 1
ATOM 703 C CA . HIS B 1 35 ? 6.275 -23.908 -16.361 1.00 39.97 33 HIS B CA 1
ATOM 704 C C . HIS B 1 35 ? 6.372 -23.164 -17.689 1.00 43.62 33 HIS B C 1
ATOM 705 O O . HIS B 1 35 ? 7.471 -22.793 -18.119 1.00 35.29 33 HIS B O 1
ATOM 712 N N . PHE B 1 36 ? 5.221 -22.957 -18.336 1.00 42.11 34 PHE B N 1
ATOM 713 C CA . PHE B 1 36 ? 5.203 -22.348 -19.664 1.00 43.41 34 PHE B CA 1
ATOM 714 C C . PHE B 1 36 ? 5.843 -20.964 -19.657 1.00 40.21 34 PHE B C 1
ATOM 715 O O . PHE B 1 36 ? 6.686 -20.652 -20.508 1.00 33.87 34 PHE B O 1
ATOM 723 N N . SER B 1 37 ? 5.451 -20.115 -18.705 1.00 35.11 35 SER B N 1
ATOM 724 C CA . SER B 1 37 ? 6.002 -18.766 -18.650 1.00 33.40 35 SER B CA 1
ATOM 725 C C . SER B 1 37 ? 7.501 -18.795 -18.388 1.00 29.92 35 SER B C 1
ATOM 726 O O . SER B 1 37 ? 8.260 -18.021 -18.984 1.00 30.90 35 SER B O 1
ATOM 729 N N . ALA B 1 38 ? 7.944 -19.681 -17.493 1.00 29.57 36 ALA B N 1
ATOM 730 C CA . ALA B 1 38 ? 9.370 -19.792 -17.213 1.00 31.55 36 ALA B CA 1
ATOM 731 C C . ALA B 1 38 ? 10.132 -20.280 -18.435 1.00 30.08 36 ALA B C 1
ATOM 732 O O . ALA B 1 38 ? 11.243 -19.815 -18.708 1.00 22.48 36 ALA B O 1
ATOM 734 N N . ILE B 1 39 ? 9.553 -21.221 -19.182 1.00 35.91 37 ILE B N 1
ATOM 735 C CA . ILE B 1 39 ? 10.187 -21.677 -20.414 1.00 28.59 37 ILE B CA 1
ATOM 736 C C . ILE B 1 39 ? 10.297 -20.531 -21.410 1.00 25.73 37 ILE B C 1
ATOM 737 O O . ILE B 1 39 ? 11.326 -20.366 -22.072 1.00 25.80 37 ILE B O 1
ATOM 742 N N . GLU B 1 40 ? 9.244 -19.720 -21.530 1.00 30.34 38 GLU B N 1
ATOM 743 C CA . GLU B 1 40 ? 9.287 -18.583 -22.447 1.00 25.87 38 GLU B CA 1
ATOM 744 C C . GLU B 1 40 ? 10.381 -17.600 -22.049 1.00 21.10 38 GLU B C 1
ATOM 745 O O . GLU B 1 40 ? 11.152 -17.132 -22.895 1.00 24.13 38 GLU B O 1
ATOM 751 N N . ILE B 1 41 ? 10.456 -17.270 -20.758 1.00 18.60 39 ILE B N 1
ATOM 752 C CA . ILE B 1 41 ? 11.468 -16.328 -20.285 1.00 18.04 39 ILE B CA 1
ATOM 753 C C . ILE B 1 41 ? 12.869 -16.893 -20.498 1.00 19.51 39 ILE B C 1
ATOM 754 O O . ILE B 1 41 ? 13.780 -16.186 -20.951 1.00 19.85 39 ILE B O 1
ATOM 759 N N . ALA B 1 42 ? 13.062 -18.176 -20.186 1.00 18.99 40 ALA B N 1
ATOM 760 C CA . ALA B 1 42 ? 14.370 -18.794 -20.358 1.00 18.09 40 ALA B CA 1
ATOM 761 C C . ALA B 1 42 ? 14.768 -18.838 -21.827 1.00 24.36 40 ALA B C 1
ATOM 762 O O . ALA B 1 42 ? 15.932 -18.603 -22.168 1.00 28.92 40 ALA B O 1
ATOM 764 N N . ALA B 1 43 ? 13.814 -19.135 -22.711 1.00 17.74 41 ALA B N 1
ATOM 765 C CA . ALA B 1 43 ? 14.103 -19.167 -24.139 1.00 18.16 41 ALA B CA 1
ATOM 766 C C . ALA B 1 43 ? 14.481 -17.785 -24.646 1.00 18.60 41 ALA B C 1
ATOM 767 O O . ALA B 1 43 ? 15.461 -17.626 -25.384 1.00 21.35 41 ALA B O 1
ATOM 769 N N . ARG B 1 44 ? 13.718 -16.765 -24.247 1.00 17.40 42 ARG B N 1
ATOM 770 C CA . ARG B 1 44 ? 14.037 -15.412 -24.684 1.00 19.70 42 ARG B CA 1
ATOM 771 C C . ARG B 1 44 ? 15.410 -14.986 -24.186 1.00 22.95 42 ARG B C 1
ATOM 772 O O . ARG B 1 44 ? 16.182 -14.367 -24.928 1.00 18.32 42 ARG B O 1
ATOM 780 N N . PHE B 1 45 ? 15.759 -15.359 -22.952 1.00 28.41 43 PHE B N 1
ATOM 781 C CA . PHE B 1 45 ? 17.054 -14.952 -22.421 1.00 21.66 43 PHE B CA 1
ATOM 782 C C . PHE B 1 45 ? 18.192 -15.702 -23.097 1.00 26.70 43 PHE B C 1
ATOM 783 O O . PHE B 1 45 ? 19.227 -15.107 -23.417 1.00 30.82 43 PHE B O 1
ATOM 791 N N . LEU B 1 46 ? 18.027 -17.007 -23.318 1.00 28.53 44 LEU B N 1
ATOM 792 C CA . LEU B 1 46 ? 19.063 -17.768 -24.004 1.00 30.39 44 LEU B CA 1
ATOM 793 C C . LEU B 1 46 ? 19.257 -17.292 -25.435 1.00 27.72 44 LEU B C 1
ATOM 794 O O . LEU B 1 46 ? 20.380 -17.319 -25.949 1.00 30.71 44 LEU B O 1
ATOM 799 N N . LEU B 1 47 ? 18.187 -16.823 -26.082 1.00 26.71 45 LEU B N 1
ATOM 800 C CA . LEU B 1 47 ? 18.331 -16.299 -27.435 1.00 22.95 45 LEU B CA 1
ATOM 801 C C . LEU B 1 47 ? 19.067 -14.965 -27.442 1.00 23.70 45 LEU B C 1
ATOM 802 O O . LEU B 1 47 ? 19.933 -14.737 -28.294 1.00 25.63 45 LEU B O 1
ATOM 807 N N . GLU B 1 48 ? 18.759 -14.084 -26.489 1.00 29.99 46 GLU B N 1
ATOM 808 C CA . GLU B 1 48 ? 19.361 -12.756 -26.449 1.00 28.94 46 GLU B CA 1
ATOM 809 C C . GLU B 1 48 ? 20.761 -12.742 -25.846 1.00 24.75 46 GLU B C 1
ATOM 810 O O . GLU B 1 48 ? 21.349 -11.663 -25.725 1.00 24.67 46 GLU B O 1
ATOM 816 N N . ILE B 1 49 ? 21.301 -13.891 -25.445 1.00 23.39 47 ILE B N 1
ATOM 817 C CA . ILE B 1 49 ? 22.675 -13.969 -24.958 1.00 29.98 47 ILE B CA 1
ATOM 818 C C . ILE B 1 49 ? 23.602 -14.659 -25.942 1.00 30.87 47 ILE B C 1
ATOM 819 O O . ILE B 1 49 ? 24.830 -14.578 -25.773 1.00 33.30 47 ILE B O 1
ATOM 824 N N . GLY B 1 50 ? 23.070 -15.327 -26.958 1.00 30.11 48 GLY B N 1
ATOM 825 C CA . GLY B 1 50 ? 23.876 -15.981 -27.969 1.00 33.61 48 GLY B CA 1
ATOM 826 C C . GLY B 1 50 ? 23.729 -17.483 -28.004 1.00 44.10 48 GLY B C 1
ATOM 827 O O . GLY B 1 50 ? 24.334 -18.130 -28.872 1.00 47.34 48 GLY B O 1
ATOM 828 N N . ASP B 1 51 ? 22.993 -18.075 -27.066 1.00 45.66 49 ASP B N 1
ATOM 829 C CA . ASP B 1 51 ? 22.768 -19.518 -27.055 1.00 48.03 49 ASP B CA 1
ATOM 830 C C . ASP B 1 51 ? 21.529 -19.832 -27.886 1.00 42.83 49 ASP B C 1
ATOM 831 O O . ASP B 1 51 ? 20.402 -19.839 -27.388 1.00 43.62 49 ASP B O 1
ATOM 836 N N . GLU B 1 52 ? 21.739 -20.090 -29.176 1.00 46.57 50 GLU B N 1
ATOM 837 C CA . GLU B 1 52 ? 20.637 -20.525 -30.028 1.00 53.26 50 GLU B CA 1
ATOM 838 C C . GLU B 1 52 ? 20.309 -21.987 -29.779 1.00 48.37 50 GLU B C 1
ATOM 839 O O . GLU B 1 52 ? 19.159 -22.405 -29.954 1.00 40.37 50 GLU B O 1
ATOM 845 N N . GLU B 1 53 ? 21.313 -22.769 -29.378 1.00 45.07 51 GLU B N 1
ATOM 846 C CA . GLU B 1 53 ? 21.112 -24.191 -29.141 1.00 45.31 51 GLU B CA 1
ATOM 847 C C . GLU B 1 53 ? 20.047 -24.420 -28.076 1.00 39.37 51 GLU B C 1
ATOM 848 O O . GLU B 1 53 ? 19.172 -25.278 -28.237 1.00 37.94 51 GLU B O 1
ATOM 854 N N . GLY B 1 54 ? 20.098 -23.655 -26.985 1.00 41.63 52 GLY B N 1
ATOM 855 C CA . GLY B 1 54 ? 19.084 -23.783 -25.950 1.00 45.75 52 GLY B CA 1
ATOM 856 C C . GLY B 1 54 ? 17.711 -23.304 -26.389 1.00 45.43 52 GLY B C 1
ATOM 857 O O . GLY B 1 54 ? 16.695 -23.952 -26.110 1.00 45.05 52 GLY B O 1
ATOM 858 N N . SER B 1 55 ? 17.660 -22.150 -27.058 1.00 35.06 53 SER B N 1
ATOM 859 C CA . SER B 1 55 ? 16.383 -21.606 -27.506 1.00 28.97 53 SER B CA 1
ATOM 860 C C . SER B 1 55 ? 15.682 -22.553 -28.469 1.00 35.04 53 SER B C 1
ATOM 861 O O . SER B 1 55 ? 14.456 -22.700 -28.421 1.00 34.24 53 SER B O 1
ATOM 864 N N . ARG B 1 56 ? 16.441 -23.212 -29.346 1.00 42.44 54 ARG B N 1
ATOM 865 C CA . ARG B 1 56 ? 15.831 -24.134 -30.299 1.00 38.47 54 ARG B CA 1
ATOM 866 C C . ARG B 1 56 ? 15.145 -25.291 -29.585 1.00 40.36 54 ARG B C 1
ATOM 867 O O . ARG B 1 56 ? 13.997 -25.632 -29.895 1.00 47.30 54 ARG B O 1
ATOM 875 N N . VAL B 1 57 ? 15.833 -25.911 -28.623 1.00 34.37 55 VAL B N 1
ATOM 876 C CA . VAL B 1 57 ? 15.237 -27.062 -27.955 1.00 35.98 55 VAL B CA 1
ATOM 877 C C . VAL B 1 57 ? 14.087 -26.632 -27.052 1.00 37.39 55 VAL B C 1
ATOM 878 O O . VAL B 1 57 ? 13.099 -27.364 -26.909 1.00 35.56 55 VAL B O 1
ATOM 882 N N . LEU B 1 58 ? 14.166 -25.439 -26.456 1.00 37.89 56 LEU B N 1
ATOM 883 C CA . LEU B 1 58 ? 13.026 -24.955 -25.684 1.00 37.55 56 LEU B CA 1
ATOM 884 C C . LEU B 1 58 ? 11.821 -24.705 -26.578 1.00 40.17 56 LEU B C 1
ATOM 885 O O . LEU B 1 58 ? 10.690 -25.031 -26.205 1.00 45.79 56 LEU B O 1
ATOM 890 N N . LEU B 1 59 ? 12.042 -24.141 -27.766 1.00 37.74 57 LEU B N 1
ATOM 891 C CA . LEU B 1 59 ? 10.944 -23.950 -28.705 1.00 37.93 57 LEU B CA 1
ATOM 892 C C . LEU B 1 59 ? 10.345 -25.282 -29.133 1.00 42.38 57 LEU B C 1
ATOM 893 O O . LEU B 1 59 ? 9.120 -25.428 -29.196 1.00 44.93 57 LEU B O 1
ATOM 898 N N . GLU B 1 60 ? 11.195 -26.265 -29.430 1.00 39.38 58 GLU B N 1
ATOM 899 C CA . GLU B 1 60 ? 10.701 -27.577 -29.833 1.00 42.44 58 GLU B CA 1
ATOM 900 C C . GLU B 1 60 ? 9.863 -28.214 -28.729 1.00 46.00 58 GLU B C 1
ATOM 901 O O . GLU B 1 60 ? 8.739 -28.674 -28.968 1.00 45.07 58 GLU B O 1
ATOM 907 N N . TYR B 1 61 ? 10.393 -28.240 -27.505 1.00 43.12 59 TYR B N 1
ATOM 908 C CA . TYR B 1 61 ? 9.665 -28.864 -26.408 1.00 44.28 59 TYR B CA 1
ATOM 909 C C . TYR B 1 61 ? 8.392 -28.092 -26.072 1.00 39.68 59 TYR B C 1
ATOM 910 O O . TYR B 1 61 ? 7.371 -28.700 -25.729 1.00 47.20 59 TYR B O 1
ATOM 919 N N . SER B 1 62 ? 8.413 -26.764 -26.211 1.00 32.57 60 SER B N 1
ATOM 920 C CA . SER B 1 62 ? 7.218 -25.974 -25.936 1.00 43.90 60 SER B CA 1
ATOM 921 C C . SER B 1 62 ? 6.148 -26.211 -26.992 1.00 49.78 60 SER B C 1
ATOM 922 O O . SER B 1 62 ? 4.955 -26.271 -26.673 1.00 47.84 60 SER B O 1
ATOM 925 N N . ASP B 1 63 ? 6.552 -26.340 -28.257 1.00 47.30 61 ASP B N 1
ATOM 926 C CA . ASP B 1 63 ? 5.590 -26.643 -29.308 1.00 47.57 61 ASP B CA 1
ATOM 927 C C . ASP B 1 63 ? 5.008 -28.037 -29.126 1.00 49.48 61 ASP B C 1
ATOM 928 O O . ASP B 1 63 ? 3.825 -28.255 -29.410 1.00 43.74 61 ASP B O 1
ATOM 933 N N . VAL B 1 64 ? 5.815 -28.983 -28.634 1.00 55.65 62 VAL B N 1
ATOM 934 C CA . VAL B 1 64 ? 5.292 -30.319 -28.362 1.00 47.48 62 VAL B CA 1
ATOM 935 C C . VAL B 1 64 ? 4.323 -30.275 -27.188 1.00 44.35 62 VAL B C 1
ATOM 936 O O . VAL B 1 64 ? 3.323 -31.004 -27.168 1.00 55.80 62 VAL B O 1
ATOM 940 N N . LEU B 1 65 ? 4.586 -29.414 -26.203 1.00 43.05 63 LEU B N 1
ATOM 941 C CA . LEU B 1 65 ? 3.664 -29.283 -25.078 1.00 51.06 63 LEU B CA 1
ATOM 942 C C . LEU B 1 65 ? 2.358 -28.634 -25.516 1.00 52.54 63 LEU B C 1
ATOM 943 O O . LEU B 1 65 ? 1.279 -29.003 -25.038 1.00 45.08 63 LEU B O 1
ATOM 948 N N . ARG B 1 66 ? 2.441 -27.662 -26.426 1.00 54.57 64 ARG B N 1
ATOM 949 C CA . ARG B 1 66 ? 1.250 -26.961 -26.890 1.00 54.67 64 ARG B CA 1
ATOM 950 C C . ARG B 1 66 ? 0.331 -27.896 -27.663 1.00 54.88 64 ARG B C 1
ATOM 951 O O . ARG B 1 66 ? -0.880 -27.937 -27.418 1.00 62.38 64 ARG B O 1
ATOM 959 N N . LYS B 1 67 ? 0.890 -28.658 -28.597 1.00 53.94 65 LYS B N 1
ATOM 960 C CA . LYS B 1 67 ? 0.101 -29.579 -29.404 1.00 62.35 65 LYS B CA 1
ATOM 961 C C . LYS B 1 67 ? 0.004 -30.934 -28.710 1.00 43.75 65 LYS B C 1
ATOM 962 O O . LYS B 1 67 ? 0.262 -31.045 -27.510 1.00 35.64 65 LYS B O 1
ATOM 968 N N . GLU C 1 4 ? 0.100 -24.589 3.099 1.00 65.26 2 GLU C N 1
ATOM 969 C CA . GLU C 1 4 ? 1.027 -25.039 2.070 1.00 62.39 2 GLU C CA 1
ATOM 970 C C . GLU C 1 4 ? 1.793 -23.848 1.505 1.00 73.90 2 GLU C C 1
ATOM 971 O O . GLU C 1 4 ? 3.021 -23.845 1.451 1.00 68.04 2 GLU C O 1
ATOM 977 N N . LEU C 1 5 ? 1.035 -22.832 1.087 1.00 79.90 3 LEU C N 1
ATOM 978 C CA . LEU C 1 5 ? 1.621 -21.617 0.528 1.00 79.34 3 LEU C CA 1
ATOM 979 C C . LEU C 1 5 ? 2.389 -20.829 1.580 1.00 72.26 3 LEU C C 1
ATOM 980 O O . LEU C 1 5 ? 3.401 -20.197 1.262 1.00 68.03 3 LEU C O 1
ATOM 985 N N . GLU C 1 6 ? 1.909 -20.838 2.827 1.00 70.79 4 GLU C N 1
ATOM 986 C CA . GLU C 1 6 ? 2.504 -20.023 3.879 1.00 69.17 4 GLU C CA 1
ATOM 987 C C . GLU C 1 6 ? 3.943 -20.414 4.192 1.00 74.26 4 GLU C C 1
ATOM 988 O O . GLU C 1 6 ? 4.675 -19.605 4.773 1.00 80.46 4 GLU C O 1
ATOM 994 N N . LYS C 1 7 ? 4.371 -21.621 3.824 1.00 71.81 5 LYS C N 1
ATOM 995 C CA . LYS C 1 7 ? 5.766 -21.996 4.024 1.00 72.46 5 LYS C CA 1
ATOM 996 C C . LYS C 1 7 ? 6.651 -21.539 2.864 1.00 67.24 5 LYS C C 1
ATOM 997 O O . LYS C 1 7 ? 7.745 -21.000 3.091 1.00 66.99 5 LYS C O 1
ATOM 1003 N N . VAL C 1 8 ? 6.200 -21.729 1.621 1.00 60.52 6 VAL C N 1
ATOM 1004 C CA . VAL C 1 8 ? 7.030 -21.342 0.488 1.00 64.16 6 VAL C CA 1
ATOM 1005 C C . VAL C 1 8 ? 7.098 -19.825 0.368 1.00 60.97 6 VAL C C 1
ATOM 1006 O O . VAL C 1 8 ? 8.113 -19.279 -0.079 1.00 56.38 6 VAL C O 1
ATOM 1010 N N . LYS C 1 9 ? 6.045 -19.116 0.785 1.00 59.86 7 LYS C N 1
ATOM 1011 C CA . LYS C 1 9 ? 6.099 -17.658 0.791 1.00 56.72 7 LYS C CA 1
ATOM 1012 C C . LYS C 1 9 ? 7.181 -17.165 1.741 1.00 55.28 7 LYS C C 1
ATOM 1013 O O . LYS C 1 9 ? 7.946 -16.249 1.409 1.00 53.63 7 LYS C O 1
ATOM 1019 N N . ALA C 1 10 ? 7.256 -17.767 2.931 1.00 58.30 8 ALA C N 1
ATOM 1020 C CA . ALA C 1 10 ? 8.285 -17.398 3.896 1.00 57.66 8 ALA C CA 1
ATOM 1021 C C . ALA C 1 10 ? 9.669 -17.720 3.353 1.00 54.53 8 ALA C C 1
ATOM 1022 O O . ALA C 1 10 ? 10.602 -16.918 3.488 1.00 49.69 8 ALA C O 1
ATOM 1024 N N . GLU C 1 11 ? 9.818 -18.895 2.734 1.00 56.53 9 GLU C N 1
ATOM 1025 C CA . GLU C 1 11 ? 11.102 -19.252 2.139 1.00 63.42 9 GLU C CA 1
ATOM 1026 C C . GLU C 1 11 ? 11.523 -18.243 1.076 1.00 59.63 9 GLU C C 1
ATOM 1027 O O . GLU C 1 11 ? 12.681 -17.802 1.047 1.00 57.25 9 GLU C O 1
ATOM 1033 N N . ALA C 1 12 ? 10.584 -17.836 0.221 1.00 59.47 10 ALA C N 1
ATOM 1034 C CA . ALA C 1 12 ? 10.898 -16.890 -0.843 1.00 53.88 10 ALA C CA 1
ATOM 1035 C C . ALA C 1 12 ? 11.286 -15.531 -0.280 1.00 51.47 10 ALA C C 1
ATOM 1036 O O . ALA C 1 12 ? 12.303 -14.951 -0.681 1.00 47.88 10 ALA C O 1
ATOM 1038 N N . LEU C 1 13 ? 10.490 -15.008 0.656 1.00 46.09 11 LEU C N 1
ATOM 1039 C CA . LEU C 1 13 ? 10.798 -13.699 1.221 1.00 38.00 11 LEU C CA 1
ATOM 1040 C C . LEU C 1 13 ? 12.131 -13.712 1.957 1.00 39.77 11 LEU C C 1
ATOM 1041 O O . LEU C 1 13 ? 12.910 -12.758 1.852 1.00 37.44 11 LEU C O 1
ATOM 1046 N N . ALA C 1 14 ? 12.440 -14.803 2.663 1.00 48.08 12 ALA C N 1
ATOM 1047 C CA . ALA C 1 14 ? 13.713 -14.883 3.371 1.00 40.40 12 ALA C CA 1
ATOM 1048 C C . ALA C 1 14 ? 14.884 -14.930 2.396 1.00 48.21 12 ALA C C 1
ATOM 1049 O O . ALA C 1 14 ? 15.865 -14.188 2.550 1.00 46.54 12 ALA C O 1
ATOM 1051 N N . VAL C 1 15 ? 14.787 -15.781 1.370 1.00 48.21 13 VAL C N 1
ATOM 1052 C CA . VAL C 1 15 ? 15.873 -15.902 0.402 1.00 44.43 13 VAL C CA 1
ATOM 1053 C C . VAL C 1 15 ? 16.097 -14.582 -0.324 1.00 44.22 13 VAL C C 1
ATOM 1054 O O . VAL C 1 15 ? 17.242 -14.160 -0.535 1.00 40.69 13 VAL C O 1
ATOM 1058 N N . LEU C 1 16 ? 15.015 -13.897 -0.698 1.00 38.53 14 LEU C N 1
ATOM 1059 C CA . LEU C 1 16 ? 15.169 -12.659 -1.456 1.00 35.83 14 LEU C CA 1
ATOM 1060 C C . LEU C 1 16 ? 15.690 -11.524 -0.580 1.00 33.48 14 LEU C C 1
ATOM 1061 O O . LEU C 1 16 ? 16.559 -10.755 -1.008 1.00 29.30 14 LEU C O 1
ATOM 1066 N N . ALA C 1 17 ? 15.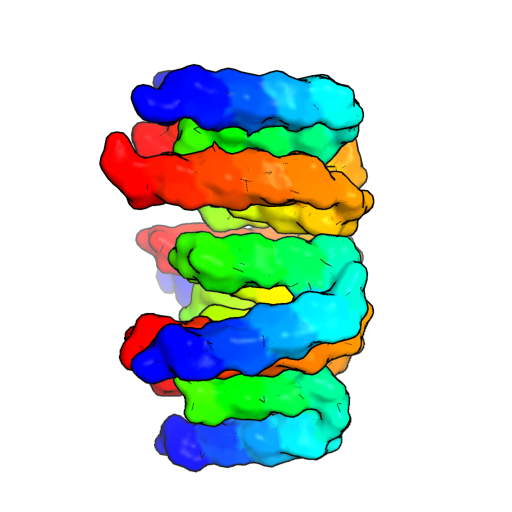188 -11.412 0.654 1.00 42.08 15 ALA C N 1
ATOM 1067 C CA . ALA C 1 17 ? 15.684 -10.388 1.565 1.00 38.73 15 ALA C CA 1
ATOM 1068 C C . ALA C 1 17 ? 17.151 -10.603 1.902 1.00 37.42 15 ALA C C 1
ATOM 1069 O O . ALA C 1 17 ? 17.877 -9.632 2.142 1.00 41.90 15 ALA C O 1
ATOM 1071 N N . ALA C 1 18 ? 17.599 -11.862 1.953 1.00 44.24 16 ALA C N 1
ATOM 1072 C CA . ALA C 1 18 ? 19.014 -12.132 2.191 1.00 46.64 16 ALA C CA 1
ATOM 1073 C C . ALA C 1 18 ? 19.893 -11.530 1.100 1.00 37.68 16 ALA C C 1
ATOM 1074 O O . ALA C 1 18 ? 20.989 -11.033 1.383 1.00 35.26 16 ALA C O 1
ATOM 1076 N N . ILE C 1 19 ? 19.435 -11.577 -0.154 1.00 40.50 17 ILE C N 1
ATOM 1077 C CA . ILE C 1 19 ? 20.243 -11.097 -1.274 1.00 38.07 17 ILE C CA 1
ATOM 1078 C C . ILE C 1 19 ? 20.516 -9.601 -1.154 1.00 33.49 17 ILE C C 1
ATOM 1079 O O . ILE C 1 19 ? 21.632 -9.136 -1.415 1.00 41.57 17 ILE C O 1
ATOM 1084 N N . GLY C 1 20 ? 19.515 -8.828 -0.744 1.00 31.40 18 GLY C N 1
ATOM 1085 C CA . GLY C 1 20 ? 19.696 -7.403 -0.562 1.00 32.49 18 GLY C CA 1
ATOM 1086 C C . GLY C 1 20 ? 19.874 -6.588 -1.824 1.00 28.19 18 GLY C C 1
ATOM 1087 O O . GLY C 1 20 ? 20.005 -5.362 -1.730 1.00 27.08 18 GLY C O 1
ATOM 1088 N N . SER C 1 21 ? 19.919 -7.216 -2.996 1.00 33.19 19 SER C N 1
ATOM 1089 C CA . SER C 1 21 ? 20.040 -6.453 -4.226 1.00 35.75 19 SER C CA 1
ATOM 1090 C C . SER C 1 21 ? 18.752 -5.672 -4.489 1.00 41.48 19 SER C C 1
ATOM 1091 O O . SER C 1 21 ? 17.662 -6.105 -4.099 1.00 38.34 19 SER C O 1
ATOM 1094 N N . PRO C 1 22 ? 18.848 -4.522 -5.163 1.00 47.03 20 PRO C N 1
ATOM 1095 C CA . PRO C 1 22 ? 17.626 -3.776 -5.504 1.00 36.42 20 PRO C CA 1
ATOM 1096 C C . PRO C 1 22 ? 16.660 -4.573 -6.360 1.00 34.54 20 PRO C C 1
ATOM 1097 O O . PRO C 1 22 ? 15.454 -4.296 -6.343 1.00 34.33 20 PRO C O 1
ATOM 1101 N N . ALA C 1 23 ? 17.156 -5.554 -7.114 1.00 31.93 21 ALA C N 1
ATOM 1102 C CA . ALA C 1 23 ? 16.264 -6.442 -7.847 1.00 25.12 21 ALA C CA 1
ATOM 1103 C C . ALA C 1 23 ? 15.544 -7.394 -6.905 1.00 26.23 21 ALA C C 1
ATOM 1104 O O . ALA C 1 23 ? 14.363 -7.702 -7.105 1.00 28.01 21 ALA C O 1
ATOM 1106 N N . ALA C 1 24 ? 16.235 -7.859 -5.864 1.00 25.95 22 ALA C N 1
ATOM 1107 C CA . ALA C 1 24 ? 15.601 -8.754 -4.902 1.00 30.59 22 ALA C CA 1
ATOM 1108 C C . ALA C 1 24 ? 14.557 -8.018 -4.073 1.00 31.28 22 ALA C C 1
ATOM 1109 O O . ALA C 1 24 ? 13.490 -8.569 -3.772 1.00 26.46 22 ALA C O 1
ATOM 1111 N N . LYS C 1 25 ? 14.838 -6.768 -3.718 1.00 27.06 23 LYS C N 1
ATOM 1112 C CA . LYS C 1 25 ? 13.913 -5.951 -2.944 1.00 28.50 23 LYS C CA 1
ATOM 1113 C C . LYS C 1 25 ? 12.583 -5.780 -3.676 1.00 24.94 23 LYS C C 1
ATOM 1114 O O . LYS C 1 25 ? 11.524 -5.749 -3.050 1.00 25.15 23 LYS C O 1
ATOM 1139 N N . ALA C 1 27 ? 11.558 -8.013 -5.906 1.00 20.38 25 ALA C N 1
ATOM 1140 C CA . ALA C 1 27 ? 11.092 -9.396 -5.886 1.00 26.02 25 ALA C CA 1
ATOM 1141 C C . ALA C 1 27 ? 10.250 -9.696 -4.648 1.00 30.89 25 ALA C C 1
ATOM 1142 O O . ALA C 1 27 ? 9.151 -10.254 -4.752 1.00 22.12 25 ALA C O 1
ATOM 1144 N N . VAL C 1 28 ? 10.777 -9.295 -3.486 1.00 29.34 26 VAL C N 1
ATOM 1145 C CA . VAL C 1 28 ? 10.060 -9.464 -2.224 1.00 24.93 26 VAL C CA 1
ATOM 1146 C C . VAL C 1 28 ? 8.655 -8.892 -2.334 1.00 26.47 26 VAL C C 1
ATOM 1147 O O . VAL C 1 28 ? 7.662 -9.567 -2.033 1.00 29.82 26 VAL C O 1
ATOM 1151 N N . GLU C 1 29 ? 8.551 -7.645 -2.803 1.00 29.41 27 GLU C N 1
ATOM 1152 C CA . GLU C 1 29 ? 7.240 -7.028 -2.975 1.00 34.45 27 GLU C CA 1
ATOM 1153 C C . GLU C 1 29 ? 6.379 -7.831 -3.942 1.00 27.92 27 GLU C C 1
ATOM 1154 O O . GLU C 1 29 ? 5.204 -8.101 -3.660 1.00 23.63 27 GLU C O 1
ATOM 1160 N N . ALA C 1 30 ? 6.975 -8.300 -5.043 1.00 26.14 28 ALA C N 1
ATOM 1161 C CA . ALA C 1 30 ? 6.221 -9.100 -6.002 1.00 26.30 28 ALA C CA 1
ATOM 1162 C C . ALA C 1 30 ? 5.697 -10.369 -5.355 1.00 28.21 28 ALA C C 1
ATOM 1163 O O . ALA C 1 30 ? 4.643 -10.883 -5.749 1.00 25.55 28 ALA C O 1
ATOM 1165 N N . VAL C 1 31 ? 6.406 -10.873 -4.349 1.00 28.73 29 VAL C N 1
ATOM 1166 C CA . VAL C 1 31 ? 5.948 -12.063 -3.651 1.00 24.59 29 VAL C CA 1
ATOM 1167 C C . VAL C 1 31 ? 4.865 -11.698 -2.651 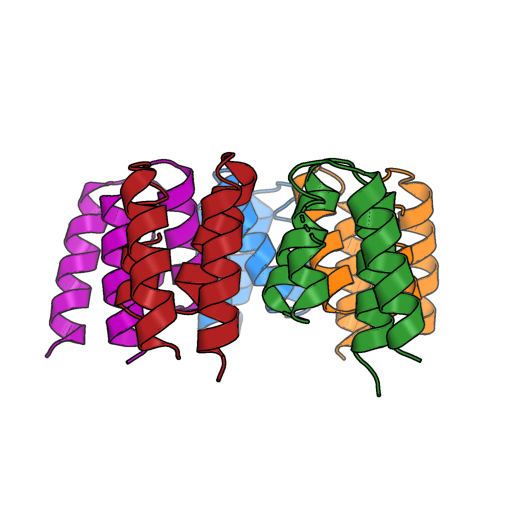1.00 29.06 29 VAL C C 1
ATOM 1168 O O . VAL C 1 31 ? 3.884 -12.431 -2.492 1.00 39.78 29 VAL C O 1
ATOM 1172 N N . GLU C 1 32 ? 5.008 -10.550 -1.975 1.00 27.26 30 GLU C N 1
ATOM 1173 C CA . GLU C 1 32 ? 4.080 -10.242 -0.892 1.00 29.09 30 GLU C CA 1
ATOM 1174 C C . GLU C 1 32 ? 2.667 -9.976 -1.396 1.00 26.78 30 GLU C C 1
ATOM 1175 O O . GLU C 1 32 ? 1.697 -10.344 -0.724 1.00 20.66 30 GLU C O 1
ATOM 1181 N N . ARG C 1 33 ? 2.521 -9.380 -2.577 1.00 24.10 31 ARG C N 1
ATOM 1182 C CA . ARG C 1 33 ? 1.203 -9.075 -3.113 1.00 24.50 31 ARG C CA 1
ATOM 1183 C C . ARG C 1 33 ? 0.693 -10.132 -4.080 1.00 28.17 31 ARG C C 1
ATOM 1184 O O . ARG C 1 33 ? -0.438 -10.009 -4.563 1.00 29.89 31 ARG C O 1
ATOM 1192 N N . ASP C 1 34 ? 1.489 -11.164 -4.368 1.00 28.22 32 ASP C N 1
ATOM 1193 C CA . ASP C 1 34 ? 1.079 -12.243 -5.267 1.00 35.80 32 ASP C CA 1
ATOM 1194 C C . ASP C 1 34 ? 0.657 -11.672 -6.620 1.00 30.54 32 ASP C C 1
ATOM 1195 O O . ASP C 1 34 ? -0.446 -11.918 -7.112 1.00 36.21 32 ASP C O 1
ATOM 1200 N N . HIS C 1 35 ? 1.556 -10.892 -7.218 1.00 30.70 33 HIS C N 1
ATOM 1201 C CA . HIS C 1 35 ? 1.313 -10.212 -8.485 1.00 32.17 33 HIS C CA 1
ATOM 1202 C C . HIS C 1 35 ? 2.023 -10.981 -9.595 1.00 28.34 33 HIS C C 1
ATOM 1203 O O . HIS C 1 35 ? 3.252 -10.928 -9.708 1.00 29.79 33 HIS C O 1
ATOM 1210 N N . PHE C 1 36 ? 1.239 -11.670 -10.429 1.00 28.09 34 PHE C N 1
ATOM 1211 C CA . PHE C 1 36 ? 1.810 -12.543 -11.450 1.00 32.72 34 PHE C CA 1
ATOM 1212 C C . PHE C 1 36 ? 2.747 -11.776 -12.376 1.00 28.56 34 PHE C C 1
ATOM 1213 O O . PHE C 1 36 ? 3.866 -12.224 -12.653 1.00 24.88 34 PHE C O 1
ATOM 1221 N N . SER C 1 37 ? 2.300 -10.620 -12.876 1.00 26.42 35 SER C N 1
ATOM 1222 C CA . SER C 1 37 ? 3.141 -9.832 -13.772 1.00 23.84 35 SER C CA 1
ATOM 1223 C C . SER C 1 37 ? 4.386 -9.327 -13.058 1.00 25.26 35 SER C C 1
ATOM 1224 O O . SER C 1 37 ? 5.490 -9.374 -13.613 1.00 26.35 35 SER C O 1
ATOM 1227 N N . ALA C 1 38 ? 4.233 -8.851 -11.820 1.00 26.12 36 ALA C N 1
ATOM 1228 C CA . ALA C 1 38 ? 5.393 -8.381 -11.072 1.00 20.71 36 ALA C CA 1
ATOM 1229 C C . ALA C 1 38 ? 6.352 -9.521 -10.775 1.00 19.40 36 ALA C C 1
ATOM 1230 O O . ALA C 1 38 ? 7.571 -9.339 -10.824 1.00 18.79 36 ALA C O 1
ATOM 1232 N N . ILE C 1 39 ? 5.817 -10.703 -10.466 1.00 21.20 37 ILE C N 1
ATOM 1233 C CA . ILE C 1 39 ? 6.668 -11.866 -10.233 1.00 24.07 37 ILE C CA 1
ATOM 1234 C C . ILE C 1 39 ? 7.443 -12.226 -11.497 1.00 28.63 37 ILE C C 1
ATOM 1235 O O . ILE C 1 39 ? 8.642 -12.526 -11.441 1.00 25.01 37 ILE C O 1
ATOM 1240 N N . GLU C 1 40 ? 6.774 -12.199 -12.655 1.00 30.92 38 GLU C N 1
ATOM 1241 C CA . GLU C 1 40 ? 7.454 -12.495 -13.916 1.00 26.23 38 GLU C CA 1
ATOM 1242 C C . GLU C 1 40 ? 8.558 -11.483 -14.195 1.00 27.09 38 GLU C C 1
ATOM 1243 O O . GLU C 1 40 ? 9.673 -11.852 -14.589 1.00 25.73 38 GLU C O 1
ATOM 1249 N N . ILE C 1 41 ? 8.258 -10.194 -14.004 1.00 28.79 39 ILE C N 1
ATOM 1250 C CA . ILE C 1 41 ? 9.252 -9.149 -14.237 1.00 28.99 39 ILE C CA 1
ATOM 1251 C C . ILE C 1 41 ? 10.437 -9.327 -13.296 1.00 23.41 39 ILE C C 1
ATOM 1252 O O . ILE C 1 41 ? 11.599 -9.221 -13.709 1.00 22.86 39 ILE C O 1
ATOM 1257 N N . ALA C 1 42 ? 10.162 -9.614 -12.021 1.00 18.77 40 ALA C N 1
ATOM 1258 C CA . ALA C 1 42 ? 11.230 -9.787 -11.046 1.00 19.12 40 ALA C CA 1
ATOM 1259 C C . ALA C 1 42 ? 12.094 -10.996 -11.375 1.00 25.07 40 ALA C C 1
ATOM 1260 O O . ALA C 1 42 ? 13.324 -10.942 -11.250 1.00 23.39 40 ALA C O 1
ATOM 1262 N N . ALA C 1 43 ? 11.471 -12.097 -11.803 1.00 22.49 41 ALA C N 1
ATOM 1263 C CA . ALA C 1 43 ? 12.234 -13.288 -12.162 1.00 23.88 41 ALA C CA 1
ATOM 1264 C C . ALA C 1 43 ? 13.119 -13.025 -13.372 1.00 30.22 41 ALA C C 1
ATOM 1265 O O . ALA C 1 43 ? 14.304 -13.380 -13.379 1.00 29.47 41 ALA C O 1
ATOM 1267 N N . ARG C 1 44 ? 12.561 -12.392 -14.408 1.00 29.98 42 ARG C N 1
ATOM 1268 C CA . ARG C 1 44 ? 13.360 -12.096 -15.590 1.00 23.10 42 ARG C CA 1
ATOM 1269 C C . ARG C 1 44 ? 14.502 -11.146 -15.253 1.00 25.83 42 ARG C C 1
ATOM 1270 O O . ARG C 1 44 ? 15.607 -11.283 -15.787 1.00 36.54 42 ARG C O 1
ATOM 1278 N N . PHE C 1 45 ? 14.268 -10.191 -14.348 1.00 22.06 43 PHE C N 1
ATOM 1279 C CA . PHE C 1 45 ? 15.326 -9.244 -14.008 1.00 23.42 43 PHE C CA 1
ATOM 1280 C C . PHE C 1 45 ? 16.421 -9.907 -13.182 1.00 24.81 43 PHE C C 1
ATOM 1281 O O . PHE C 1 45 ? 17.612 -9.678 -13.426 1.00 24.95 43 PHE C O 1
ATOM 1289 N N . LEU C 1 46 ? 16.046 -10.735 -12.202 1.00 27.05 44 LEU C N 1
ATOM 1290 C CA . LEU C 1 46 ? 17.061 -11.450 -11.436 1.00 29.63 44 LEU C CA 1
ATOM 1291 C C . LEU C 1 46 ? 17.847 -12.400 -12.325 1.00 25.59 44 LEU C C 1
ATOM 1292 O O . LEU C 1 46 ? 19.046 -12.608 -12.108 1.00 24.36 44 LEU C O 1
ATOM 1297 N N . LEU C 1 47 ? 17.200 -12.956 -13.351 1.00 25.26 45 LEU C N 1
ATOM 1298 C CA . LEU C 1 47 ? 17.918 -13.786 -14.307 1.00 23.18 45 LEU C CA 1
ATOM 1299 C C . LEU C 1 47 ? 18.860 -12.942 -15.152 1.00 29.18 45 LEU C C 1
ATOM 1300 O O . LEU C 1 47 ? 19.992 -13.353 -15.434 1.00 32.59 45 LEU C O 1
ATOM 1305 N N . GLU C 1 48 ? 18.418 -11.751 -15.551 1.00 26.98 46 GLU C N 1
ATOM 1306 C CA . GLU C 1 48 ? 19.232 -10.872 -16.377 1.00 30.11 46 GLU C CA 1
ATOM 1307 C C . GLU C 1 48 ? 20.278 -10.111 -15.577 1.00 30.65 46 GLU C C 1
ATOM 1308 O O . GLU C 1 48 ? 21.057 -9.360 -16.172 1.00 27.68 46 GLU C O 1
ATOM 1314 N N . ILE C 1 49 ? 20.319 -10.278 -14.256 1.00 28.33 47 ILE C N 1
ATOM 1315 C CA . ILE C 1 49 ? 21.332 -9.627 -13.439 1.00 27.66 47 ILE C CA 1
ATOM 1316 C C . ILE C 1 49 ? 22.347 -10.605 -12.853 1.00 25.24 47 ILE C C 1
ATOM 1317 O O . ILE C 1 49 ? 23.428 -10.166 -12.431 1.00 22.76 47 ILE C O 1
ATOM 1322 N N . GLY C 1 50 ? 22.061 -11.907 -12.833 1.00 20.87 48 GLY C N 1
ATOM 1323 C CA . GLY C 1 50 ? 23.020 -12.871 -12.331 1.00 28.10 48 GLY C CA 1
ATOM 1324 C C . GLY C 1 50 ? 22.619 -13.590 -11.060 1.00 40.76 48 GLY C C 1
ATOM 1325 O O . GLY C 1 50 ? 23.355 -14.481 -10.621 1.00 49.84 48 GLY C O 1
ATOM 1326 N N . ASP C 1 51 ? 21.481 -13.248 -10.460 1.00 23.98 49 ASP C N 1
ATOM 1327 C CA . ASP C 1 51 ? 21.043 -13.861 -9.206 1.00 23.23 49 ASP C CA 1
ATOM 1328 C C . ASP C 1 51 ? 20.366 -15.188 -9.510 1.00 28.47 49 ASP C C 1
ATOM 1329 O O . ASP C 1 51 ? 19.173 -15.238 -9.815 1.00 39.91 49 ASP C O 1
ATOM 1334 N N . GLU C 1 52 ? 21.131 -16.275 -9.409 1.00 29.46 50 GLU C N 1
ATOM 1335 C CA . GLU C 1 52 ? 20.570 -17.593 -9.675 1.00 30.83 50 GLU C CA 1
ATOM 1336 C C . GLU C 1 52 ? 19.668 -18.047 -8.537 1.00 32.49 50 GLU C C 1
ATOM 1337 O O . GLU C 1 52 ? 18.637 -18.686 -8.773 1.00 35.79 50 GLU C O 1
ATOM 1343 N N . GLU C 1 53 ? 20.035 -17.723 -7.295 1.00 41.72 51 GLU C N 1
ATOM 1344 C CA . GLU C 1 53 ? 19.220 -18.137 -6.158 1.00 42.69 51 GLU C CA 1
ATOM 1345 C C . GLU C 1 53 ? 17.853 -17.470 -6.189 1.00 36.84 51 GLU C C 1
ATOM 1346 O O . GLU C 1 53 ? 16.828 -18.126 -5.967 1.00 36.79 51 GLU C O 1
ATOM 1352 N N . GLY C 1 54 ? 17.818 -16.168 -6.479 1.00 36.44 52 GLY C N 1
ATOM 1353 C CA . GLY C 1 54 ? 16.547 -15.465 -6.532 1.00 29.46 52 GLY C CA 1
ATOM 1354 C C . GLY C 1 54 ? 15.661 -15.974 -7.651 1.00 34.91 52 GLY C C 1
ATOM 1355 O O . GLY C 1 54 ? 14.460 -16.189 -7.461 1.00 39.37 52 GLY C O 1
ATOM 1356 N N . SER C 1 55 ? 16.242 -16.176 -8.833 1.00 27.27 53 SER C N 1
ATOM 1357 C CA . SER C 1 55 ? 15.467 -16.702 -9.948 1.00 34.60 53 SER C CA 1
ATOM 1358 C C . SER C 1 55 ? 14.936 -18.097 -9.639 1.00 31.26 53 SER C C 1
ATOM 1359 O O . SER C 1 55 ? 13.771 -18.406 -9.921 1.00 31.28 53 SER C O 1
ATOM 1362 N N . ARG C 1 56 ? 15.767 -18.939 -9.022 1.00 28.40 54 ARG C N 1
ATOM 1363 C CA . ARG C 1 56 ? 15.349 -20.298 -8.700 1.00 31.85 54 ARG C CA 1
ATOM 1364 C C . ARG C 1 56 ? 14.204 -20.297 -7.694 1.00 33.09 54 ARG C C 1
ATOM 1365 O O . ARG C 1 56 ? 13.215 -21.023 -7.857 1.00 31.49 54 ARG C O 1
ATOM 1373 N N . VAL C 1 57 ? 14.326 -19.496 -6.632 1.00 32.57 55 VAL C N 1
ATOM 1374 C CA . VAL C 1 57 ? 13.285 -19.497 -5.611 1.00 28.31 55 VAL C CA 1
ATOM 1375 C C . VAL C 1 57 ? 12.011 -18.853 -6.139 1.00 36.34 55 VAL C C 1
ATOM 1376 O O . VAL C 1 57 ? 10.904 -19.260 -5.765 1.00 41.51 55 VAL C O 1
ATOM 1380 N N . LEU C 1 58 ? 12.130 -17.864 -7.031 1.00 37.15 56 LEU C N 1
ATOM 1381 C CA . LEU C 1 58 ? 10.937 -17.304 -7.654 1.00 32.59 56 LEU C CA 1
ATOM 1382 C C . LEU C 1 58 ? 10.239 -18.334 -8.529 1.00 31.86 56 LEU C C 1
ATOM 1383 O O . LEU C 1 58 ? 9.008 -18.431 -8.514 1.00 34.89 56 LEU C O 1
ATOM 1388 N N . LEU C 1 59 ? 11.008 -19.128 -9.276 1.00 35.28 57 LEU C N 1
ATOM 1389 C CA . LEU C 1 59 ? 10.410 -20.200 -10.066 1.00 32.69 57 LEU C CA 1
ATOM 1390 C C . LEU C 1 59 ? 9.718 -21.222 -9.172 1.00 31.24 57 LEU C C 1
ATOM 1391 O O . LEU C 1 59 ? 8.606 -21.669 -9.474 1.00 30.05 57 LEU C O 1
ATOM 1396 N N . GLU C 1 60 ? 10.362 -21.601 -8.066 1.00 36.61 58 GLU C N 1
ATOM 1397 C CA . GLU C 1 60 ? 9.763 -22.561 -7.141 1.00 44.30 58 GLU C CA 1
ATOM 1398 C C . GLU C 1 60 ? 8.451 -22.034 -6.564 1.00 43.07 58 GLU C C 1
ATOM 1399 O O . GLU C 1 60 ? 7.422 -22.726 -6.583 1.00 37.99 58 GLU C O 1
ATOM 1405 N N . TYR C 1 61 ? 8.468 -20.801 -6.047 1.00 37.38 59 TYR C N 1
ATOM 1406 C CA . TYR C 1 61 ? 7.262 -20.234 -5.453 1.00 39.14 59 TYR C CA 1
ATOM 1407 C C . TYR C 1 61 ? 6.169 -20.022 -6.490 1.00 44.98 59 TYR C C 1
ATOM 1408 O O . TYR C 1 61 ? 4.986 -20.207 -6.185 1.00 54.04 59 TYR C O 1
ATOM 1417 N N . SER C 1 62 ? 6.535 -19.672 -7.725 1.00 39.79 60 SER C N 1
ATOM 1418 C CA . SER C 1 62 ? 5.527 -19.492 -8.759 1.00 32.38 60 SER C CA 1
ATOM 1419 C C . SER C 1 62 ? 4.912 -20.824 -9.157 1.00 35.30 60 SER C C 1
ATOM 1420 O O . SER C 1 62 ? 3.698 -20.913 -9.368 1.00 38.39 60 SER C O 1
ATOM 1423 N N . ASP C 1 63 ? 5.727 -21.877 -9.236 1.00 38.55 61 ASP C N 1
ATOM 1424 C CA . ASP C 1 63 ? 5.195 -23.192 -9.569 1.00 42.04 61 ASP C CA 1
ATOM 1425 C C . ASP C 1 63 ? 4.268 -23.688 -8.469 1.00 39.65 61 ASP C C 1
ATOM 1426 O O . ASP C 1 63 ? 3.254 -24.338 -8.749 1.00 39.81 61 ASP C O 1
ATOM 1431 N N . VAL C 1 64 ? 4.587 -23.368 -7.212 1.00 47.97 62 VAL C N 1
ATOM 1432 C CA . VAL C 1 64 ? 3.698 -23.752 -6.118 1.00 51.54 62 VAL C CA 1
ATOM 1433 C C . VAL C 1 64 ? 2.411 -22.937 -6.160 1.00 45.79 62 VAL C C 1
ATOM 1434 O O . VAL C 1 64 ? 1.320 -23.462 -5.909 1.00 59.22 62 VAL C O 1
ATOM 1438 N N . LEU C 1 65 ? 2.519 -21.665 -6.465 1.00 47.16 63 LEU C N 1
ATOM 1439 C CA . LEU C 1 65 ? 1.349 -20.805 -6.457 1.00 53.14 63 LEU C CA 1
ATOM 1440 C C . LEU C 1 65 ? 0.369 -21.148 -7.552 1.00 58.03 63 LEU C C 1
ATOM 1441 O O . LEU C 1 65 ? -0.835 -21.096 -7.340 1.00 54.32 63 LEU C O 1
ATOM 1446 N N . ARG C 1 66 ? 0.871 -21.504 -8.723 1.00 60.42 64 ARG C N 1
ATOM 1447 C CA . ARG C 1 66 ? 0.020 -21.819 -9.867 1.00 57.65 64 ARG C CA 1
ATOM 1448 C C . ARG C 1 66 ? -1.017 -22.884 -9.618 1.00 58.56 64 ARG C C 1
ATOM 1449 O O . ARG C 1 66 ? -1.907 -23.077 -10.428 1.00 68.94 64 ARG C O 1
ATOM 1457 N N . LYS C 1 67 ? -0.932 -23.579 -8.509 1.00 30.00 65 LYS C N 1
ATOM 1458 C CA . LYS C 1 67 ? -1.838 -24.679 -8.295 1.00 30.00 65 LYS C CA 1
ATOM 1459 C C . LYS C 1 67 ? -2.410 -24.728 -6.902 1.00 30.00 65 LYS C C 1
ATOM 1460 O O . LYS C 1 67 ? -1.669 -24.726 -5.922 1.00 30.00 65 LYS C O 1
ATOM 1462 N N . HIS C 1 68 ? -3.723 -24.772 -6.792 1.00 61.03 66 HIS C N 1
ATOM 1463 C CA . HIS C 1 68 ? -4.316 -24.930 -5.489 1.00 46.50 66 HIS C CA 1
ATOM 1464 C C . HIS C 1 68 ? -3.705 -23.996 -4.463 1.00 49.04 66 HIS C C 1
ATOM 1465 O O . HIS C 1 68 ? -4.113 -23.979 -3.308 1.00 36.72 66 HIS C O 1
ATOM 1467 N N . GLU D 1 4 ? -10.091 3.551 -2.486 1.00 39.82 2 GLU D N 1
ATOM 1468 C CA . GLU D 1 4 ? -8.772 2.953 -2.306 1.00 61.56 2 GLU D CA 1
ATOM 1469 C C . GLU D 1 4 ? -7.862 3.277 -3.493 1.00 51.71 2 GLU D C 1
ATOM 1470 O O . GLU D 1 4 ? -6.728 3.722 -3.311 1.00 34.17 2 GLU D O 1
ATOM 1476 N N . LEU D 1 5 ? -8.373 3.060 -4.707 1.00 51.53 3 LEU D N 1
ATOM 1477 C CA . LEU D 1 5 ? -7.585 3.322 -5.904 1.00 41.84 3 LEU D CA 1
ATOM 1478 C C . LEU D 1 5 ? -7.304 4.811 -6.058 1.00 40.42 3 LEU D C 1
ATOM 1479 O O . LEU D 1 5 ? -6.171 5.210 -6.362 1.00 40.14 3 LEU D O 1
ATOM 1484 N N . GLU D 1 6 ? -8.316 5.648 -5.809 1.00 41.33 4 GLU D N 1
ATOM 1485 C CA . GLU D 1 6 ? -8.162 7.092 -5.924 1.00 33.63 4 GLU D CA 1
ATOM 1486 C C . GLU D 1 6 ? -7.221 7.637 -4.861 1.00 29.96 4 GLU D C 1
ATOM 1487 O O . GLU D 1 6 ? -6.693 8.742 -5.020 1.00 27.65 4 GLU D O 1
ATOM 1493 N N . LYS D 1 7 ? -6.975 6.863 -3.804 1.00 27.75 5 LYS D N 1
ATOM 1494 C CA . LYS D 1 7 ? -6.039 7.263 -2.763 1.00 26.41 5 LYS D CA 1
ATOM 1495 C C . LYS D 1 7 ? -4.607 6.950 -3.179 1.00 27.33 5 LYS D C 1
ATOM 1496 O O . LYS D 1 7 ? -3.727 7.812 -3.106 1.00 20.96 5 LYS D O 1
ATOM 1502 N N . VAL D 1 8 ? -4.375 5.737 -3.685 1.00 28.25 6 VAL D N 1
ATOM 1503 C CA . VAL D 1 8 ? -3.032 5.317 -4.070 1.00 24.23 6 VAL D CA 1
ATOM 1504 C C . VAL D 1 8 ? -2.573 6.042 -5.332 1.00 29.77 6 VAL D C 1
ATOM 1505 O O . VAL D 1 8 ? -1.367 6.243 -5.538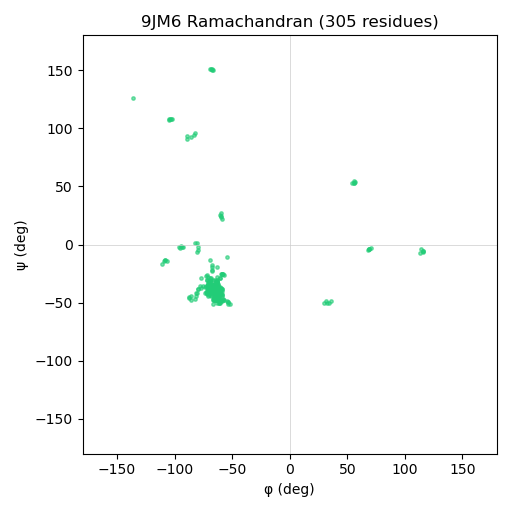 1.00 33.54 6 VAL D O 1
ATOM 1509 N N . LYS D 1 9 ? -3.514 6.469 -6.179 1.00 25.12 7 LYS D N 1
ATOM 1510 C CA . LYS D 1 9 ? -3.137 7.204 -7.383 1.00 26.17 7 LYS D CA 1
ATOM 1511 C C . LYS D 1 9 ? -2.357 8.470 -7.056 1.00 31.05 7 LYS D C 1
ATOM 1512 O O . LYS D 1 9 ? -1.370 8.786 -7.728 1.00 26.96 7 LYS D O 1
ATOM 1518 N N . ALA D 1 10 ? -2.789 9.217 -6.040 1.00 34.24 8 ALA D N 1
ATOM 1519 C CA . ALA D 1 10 ? -2.121 10.474 -5.716 1.00 25.56 8 ALA D CA 1
ATOM 1520 C C . ALA D 1 10 ? -0.684 10.244 -5.260 1.00 37.76 8 ALA D C 1
ATOM 1521 O O . ALA D 1 10 ? 0.241 10.919 -5.729 1.00 37.34 8 ALA D O 1
ATOM 1523 N N . GLU D 1 11 ? -0.471 9.282 -4.353 1.00 39.66 9 GLU D N 1
ATOM 1524 C CA . GLU D 1 11 ? 0.891 8.984 -3.916 1.00 35.06 9 G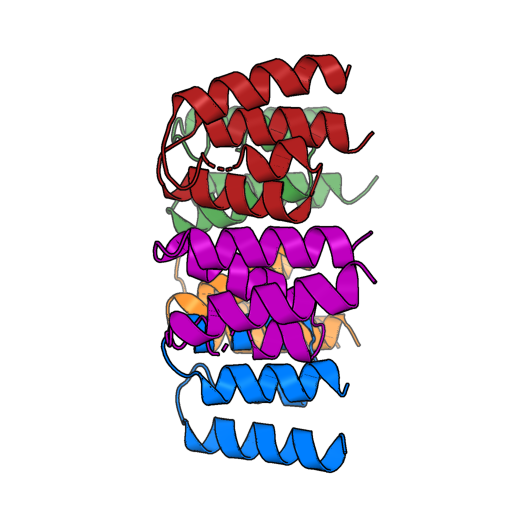LU D CA 1
ATOM 1525 C C . GLU D 1 11 ? 1.748 8.485 -5.071 1.00 41.51 9 GLU D C 1
ATO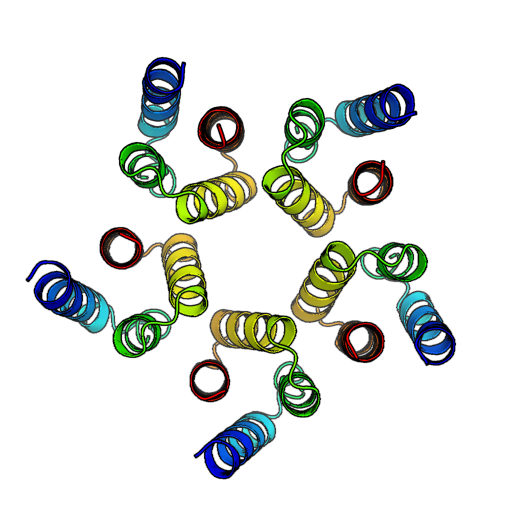M 1526 O O . GLU D 1 11 ? 2.919 8.869 -5.194 1.00 40.79 9 GLU D O 1
ATOM 1532 N N . ALA D 1 12 ? 1.184 7.636 -5.934 1.00 36.19 10 ALA D N 1
ATOM 1533 C CA . ALA D 1 12 ? 1.952 7.118 -7.061 1.00 32.67 10 ALA D CA 1
ATOM 1534 C C . ALA D 1 12 ? 2.357 8.239 -8.008 1.00 35.56 10 ALA D C 1
ATOM 1535 O O . ALA D 1 12 ? 3.524 8.339 -8.408 1.00 31.92 10 ALA D O 1
ATOM 1537 N N . LEU D 1 13 ? 1.403 9.102 -8.366 1.00 33.49 11 LEU D N 1
ATOM 1538 C CA . LEU D 1 13 ? 1.699 10.210 -9.266 1.00 34.28 11 LEU D CA 1
ATOM 1539 C C . LEU D 1 13 ? 2.713 11.164 -8.655 1.00 37.12 11 LEU D C 1
ATOM 1540 O O . LEU D 1 13 ? 3.601 11.660 -9.354 1.00 32.54 11 LEU D O 1
ATOM 1545 N N . ALA D 1 14 ? 2.621 11.407 -7.345 1.00 38.94 12 ALA D N 1
ATOM 1546 C CA . ALA D 1 14 ? 3.575 12.303 -6.702 1.00 42.25 12 ALA D CA 1
ATOM 1547 C C . ALA D 1 14 ? 4.980 11.714 -6.718 1.00 32.84 12 ALA D C 1
ATOM 1548 O O . ALA D 1 14 ? 5.946 12.393 -7.093 1.00 30.94 12 ALA D O 1
ATOM 1550 N N . VAL D 1 15 ? 5.108 10.439 -6.339 1.00 31.25 13 VAL D N 1
ATOM 1551 C CA . VAL D 1 15 ? 6.421 9.802 -6.311 1.00 43.29 13 VAL D CA 1
ATOM 1552 C C . VAL D 1 15 ? 7.027 9.761 -7.708 1.00 45.74 13 VAL D C 1
ATOM 1553 O O . VAL D 1 15 ? 8.226 10.009 -7.889 1.00 44.58 13 VAL D O 1
ATOM 1557 N N . LEU D 1 16 ? 6.210 9.464 -8.720 1.00 39.84 14 LEU D N 1
ATOM 1558 C CA . LEU D 1 16 ? 6.751 9.363 -10.070 1.00 34.21 14 LEU D CA 1
ATOM 1559 C C . LEU D 1 16 ? 7.124 10.736 -10.617 1.00 30.97 14 LEU D C 1
ATOM 1560 O O . LEU D 1 16 ? 8.176 10.890 -11.246 1.00 30.07 14 LEU D O 1
ATOM 1565 N N . ALA D 1 17 ? 6.293 11.751 -10.357 1.00 33.86 15 ALA D N 1
ATOM 1566 C CA . ALA D 1 17 ? 6.599 13.105 -10.803 1.00 32.63 15 ALA D CA 1
ATOM 1567 C C . ALA D 1 17 ? 7.866 13.634 -10.154 1.00 32.57 15 ALA D C 1
ATOM 1568 O O . ALA D 1 17 ? 8.609 14.400 -10.778 1.00 34.93 15 ALA D O 1
ATOM 1570 N N . ALA D 1 18 ? 8.129 13.240 -8.907 1.00 37.09 16 ALA D N 1
ATOM 1571 C CA . ALA D 1 18 ? 9.353 13.672 -8.240 1.00 34.78 16 ALA D CA 1
ATOM 1572 C C . ALA D 1 18 ? 10.598 13.223 -8.994 1.00 35.64 16 ALA D C 1
ATOM 1573 O O . ALA D 1 18 ? 11.591 13.957 -9.057 1.00 45.52 16 ALA D O 1
ATOM 1575 N N . ILE D 1 19 ? 10.568 12.017 -9.565 1.00 38.39 17 ILE D N 1
ATOM 1576 C CA . ILE D 1 19 ? 11.750 11.478 -10.234 1.00 38.53 17 ILE D CA 1
ATOM 1577 C C . ILE D 1 19 ? 12.158 12.363 -11.405 1.00 33.71 17 ILE D C 1
ATOM 1578 O O . ILE D 1 19 ? 13.349 12.607 -11.631 1.00 30.18 17 ILE D O 1
ATOM 1583 N N . GLY D 1 20 ? 11.183 12.861 -12.161 1.00 32.22 18 GLY D N 1
ATOM 1584 C CA . GLY D 1 20 ? 11.461 13.731 -13.283 1.00 31.91 18 GLY D CA 1
ATOM 1585 C C . GLY D 1 20 ? 12.139 13.071 -14.462 1.00 40.20 18 GLY D C 1
ATOM 1586 O O . GLY D 1 20 ? 12.338 13.732 -15.488 1.00 41.50 18 GLY D O 1
ATOM 1587 N N . SER D 1 21 ? 12.498 11.793 -14.354 1.00 40.32 19 SER D N 1
ATOM 1588 C CA . SER D 1 21 ? 13.141 11.094 -15.451 1.00 41.60 19 SER D CA 1
ATOM 1589 C C . SER D 1 21 ? 12.163 10.919 -16.612 1.00 46.86 19 SER D C 1
ATOM 1590 O O . SER D 1 21 ? 10.951 10.817 -16.400 1.00 44.36 19 SER D O 1
ATOM 1593 N N . PRO D 1 22 ? 12.664 10.872 -17.850 1.00 52.93 20 PRO D N 1
ATOM 1594 C CA . PRO D 1 22 ? 11.766 10.625 -18.990 1.00 47.63 20 PRO D CA 1
ATOM 1595 C C . PRO D 1 22 ? 10.997 9.324 -18.866 1.00 45.33 20 PRO D C 1
ATOM 1596 O O . PRO D 1 22 ? 9.909 9.204 -19.442 1.00 36.31 20 PRO D O 1
ATOM 1600 N N . ALA D 1 23 ? 11.524 8.352 -18.119 1.00 44.22 21 ALA D N 1
ATOM 1601 C CA . ALA D 1 23 ? 10.764 7.143 -17.827 1.00 42.06 21 ALA D CA 1
ATOM 1602 C C . ALA D 1 23 ? 9.632 7.434 -16.852 1.00 33.32 21 ALA D C 1
ATOM 1603 O O . ALA D 1 23 ? 8.565 6.814 -16.926 1.00 33.23 21 ALA D O 1
ATOM 1605 N N . ALA D 1 24 ? 9.856 8.358 -15.915 1.00 28.42 22 ALA D N 1
ATOM 1606 C CA . ALA D 1 24 ? 8.811 8.712 -14.963 1.00 27.67 22 ALA D CA 1
ATOM 1607 C C . ALA D 1 24 ? 7.671 9.466 -15.641 1.00 37.72 22 ALA D C 1
ATOM 1608 O O . ALA D 1 24 ? 6.497 9.243 -15.319 1.00 29.84 22 ALA D O 1
ATOM 1610 N N . LYS D 1 25 ? 7.994 10.348 -16.588 1.00 40.30 23 LYS D N 1
ATOM 1611 C CA . LYS D 1 25 ? 6.977 11.100 -17.326 1.00 40.79 23 LYS D CA 1
ATOM 1612 C C . LYS D 1 25 ? 6.042 10.145 -18.057 1.00 32.48 23 LYS D C 1
ATOM 1613 O O . LYS D 1 25 ? 4.855 10.420 -18.222 1.00 24.09 23 LYS D O 1
ATOM 1638 N N . ALA D 1 27 ? 5.682 6.956 -16.939 1.00 21.49 25 ALA D N 1
ATOM 1639 C CA . ALA D 1 27 ? 5.047 6.277 -15.815 1.00 20.07 25 ALA D CA 1
ATOM 1640 C C . ALA D 1 27 ? 3.812 7.029 -15.311 1.00 23.45 25 ALA D C 1
ATOM 1641 O O . ALA D 1 27 ? 2.737 6.440 -15.171 1.00 10.98 25 ALA D O 1
ATOM 1643 N N . VAL D 1 28 ? 3.971 8.333 -15.063 1.00 31.11 26 VAL D N 1
ATOM 1644 C CA . VAL D 1 28 ? 2.835 9.161 -14.657 1.00 24.47 26 VAL D CA 1
ATOM 1645 C C . VAL D 1 28 ? 1.699 9.013 -15.656 1.00 23.52 26 VAL D C 1
ATOM 1646 O O . VAL D 1 28 ? 0.549 8.752 -15.285 1.00 26.55 26 VAL D O 1
ATOM 1650 N N . GLU D 1 29 ? 2.018 9.155 -16.946 1.00 28.32 27 GLU D N 1
ATOM 1651 C CA . GLU D 1 29 ? 1.010 8.996 -17.989 1.00 29.27 27 GLU D CA 1
ATOM 1652 C C . GLU D 1 29 ? 0.381 7.612 -17.938 1.00 27.69 27 GLU D C 1
ATOM 1653 O O . GLU D 1 29 ? -0.822 7.458 -18.183 1.00 27.31 27 GLU D O 1
ATOM 1659 N N . ALA D 1 30 ? 1.184 6.587 -17.646 1.00 24.41 28 ALA D N 1
ATOM 1660 C CA . ALA D 1 30 ? 0.634 5.244 -17.526 1.00 25.26 28 ALA D CA 1
ATOM 1661 C C . ALA D 1 30 ? -0.360 5.141 -16.376 1.00 25.66 28 ALA D C 1
ATOM 1662 O O . ALA D 1 30 ? -1.335 4.386 -16.467 1.00 22.25 28 ALA D O 1
ATOM 1664 N N . VAL D 1 31 ? -0.158 5.912 -15.307 1.00 26.41 29 VAL D N 1
ATOM 1665 C CA . VAL D 1 31 ? -1.061 5.814 -14.165 1.00 22.65 29 VAL D CA 1
ATOM 1666 C C . VAL D 1 31 ? -2.331 6.616 -14.401 1.00 24.92 29 VAL D C 1
ATOM 1667 O O . VAL D 1 31 ? -3.435 6.147 -14.103 1.00 30.96 29 VAL D O 1
ATOM 1671 N N . GLU D 1 32 ? -2.209 7.816 -14.967 1.00 24.17 30 GLU D N 1
ATOM 1672 C CA . GLU D 1 32 ? -3.379 8.677 -15.087 1.00 27.26 30 GLU D CA 1
ATOM 1673 C C . GLU D 1 32 ? -4.400 8.096 -16.055 1.00 25.13 30 GLU D C 1
ATOM 1674 O O . GLU D 1 32 ? -5.607 8.293 -15.874 1.00 26.32 30 GLU D O 1
ATOM 1680 N N . ARG D 1 33 ? -3.942 7.353 -17.058 1.00 26.42 31 ARG D N 1
ATOM 1681 C CA . ARG D 1 33 ? -4.814 6.739 -18.047 1.00 27.34 31 ARG D CA 1
ATOM 1682 C C . ARG D 1 33 ? -5.193 5.309 -17.691 1.00 22.37 31 ARG D C 1
ATOM 1683 O O . ARG D 1 33 ? -5.945 4.680 -18.442 1.00 22.92 31 ARG D O 1
ATOM 1691 N N . ASP D 1 34 ? -4.676 4.784 -16.578 1.00 21.50 32 ASP D N 1
ATOM 1692 C CA . ASP D 1 34 ? -5.023 3.453 -16.079 1.00 24.67 32 ASP D CA 1
ATOM 1693 C C . ASP D 1 34 ? -4.772 2.377 -17.137 1.00 25.40 32 ASP D C 1
ATOM 1694 O O . ASP D 1 34 ? -5.647 1.570 -17.455 1.00 34.25 32 ASP D O 1
ATOM 1699 N N . HIS D 1 35 ? -3.557 2.366 -17.683 1.00 25.63 33 HIS D N 1
ATOM 1700 C CA . HIS D 1 35 ? -3.154 1.423 -18.724 1.00 18.70 33 HIS D CA 1
ATOM 1701 C C . HIS D 1 35 ? -2.250 0.370 -18.092 1.00 23.99 33 HIS D C 1
ATOM 1702 O O . HIS D 1 35 ? -1.087 0.653 -17.782 1.00 26.26 33 HIS D O 1
ATOM 1709 N N . PHE D 1 36 ? -2.782 -0.845 -17.921 1.00 25.82 34 PHE D N 1
ATOM 1710 C CA . PHE D 1 36 ? -2.049 -1.907 -17.233 1.00 22.09 34 PHE D CA 1
ATOM 1711 C C . PHE D 1 36 ? -0.733 -2.224 -17.935 1.00 23.17 34 PHE D C 1
ATOM 1712 O O . PHE D 1 36 ? 0.321 -2.317 -17.292 1.00 26.50 34 PHE D O 1
ATOM 1720 N N . SER D 1 37 ? -0.777 -2.400 -19.259 1.00 23.95 35 SER D N 1
ATOM 1721 C CA . SER D 1 37 ? 0.432 -2.740 -20.005 1.00 29.28 35 SER D CA 1
ATOM 1722 C C . SER D 1 37 ? 1.471 -1.633 -19.912 1.00 24.05 35 SER D C 1
ATOM 1723 O O . SER D 1 37 ? 2.669 -1.906 -19.772 1.00 20.57 35 SER D O 1
ATOM 1726 N N . ALA D 1 38 ? 1.033 -0.376 -19.993 1.00 23.71 36 ALA D N 1
ATOM 1727 C CA . ALA D 1 38 ? 1.973 0.732 -19.875 1.00 21.53 36 ALA D CA 1
ATOM 1728 C C . ALA D 1 38 ? 2.600 0.773 -18.488 1.00 22.32 36 ALA D C 1
ATOM 1729 O O . ALA D 1 38 ? 3.799 1.035 -18.351 1.00 23.15 36 ALA D O 1
ATOM 1731 N N . ILE D 1 39 ? 1.810 0.497 -17.446 1.00 20.04 37 ILE D N 1
ATOM 1732 C CA . ILE D 1 39 ? 2.361 0.455 -16.094 1.00 21.41 37 ILE D CA 1
ATOM 1733 C C . ILE D 1 39 ? 3.398 -0.652 -15.978 1.00 20.82 37 ILE D C 1
ATOM 1734 O O . ILE D 1 39 ? 4.468 -0.461 -15.389 1.00 21.47 37 ILE D O 1
ATOM 1739 N N . GLU D 1 40 ? 3.098 -1.826 -16.539 1.00 21.05 38 GLU D N 1
ATOM 1740 C CA . GLU D 1 40 ? 4.036 -2.944 -16.483 1.00 19.04 38 GLU D CA 1
ATOM 1741 C C . GLU D 1 40 ? 5.341 -2.609 -17.199 1.00 21.25 38 GLU D C 1
ATOM 1742 O O . GLU D 1 40 ? 6.436 -2.874 -16.683 1.00 23.84 38 GLU D O 1
ATOM 1748 N N . ILE D 1 41 ? 5.241 -2.032 -18.399 1.00 25.02 39 ILE D N 1
ATOM 1749 C CA . ILE D 1 41 ? 6.439 -1.664 -19.150 1.00 24.13 39 ILE D CA 1
ATOM 1750 C C . ILE D 1 41 ? 7.235 -0.611 -18.394 1.00 18.81 39 ILE D C 1
ATOM 1751 O O . ILE D 1 41 ? 8.468 -0.681 -18.312 1.00 17.11 39 ILE D O 1
ATOM 1756 N N . ALA D 1 42 ? 6.545 0.382 -17.827 1.00 18.78 40 ALA D N 1
ATOM 1757 C CA . ALA D 1 42 ? 7.235 1.439 -17.100 1.00 18.18 40 ALA D CA 1
ATOM 1758 C C . ALA D 1 42 ? 7.950 0.884 -15.879 1.00 19.69 40 ALA D C 1
ATOM 1759 O O . ALA D 1 42 ? 9.083 1.275 -15.587 1.00 18.70 40 ALA D O 1
ATOM 1761 N N . ALA D 1 43 ? 7.313 -0.043 -15.164 1.00 17.77 41 ALA D N 1
ATOM 1762 C CA . ALA D 1 43 ? 7.944 -0.636 -13.991 1.00 16.11 41 ALA D CA 1
ATOM 1763 C C . ALA D 1 43 ? 9.172 -1.450 -14.378 1.00 19.50 41 ALA D C 1
ATOM 1764 O O . ALA D 1 43 ? 10.238 -1.320 -13.759 1.00 20.61 41 ALA D O 1
ATOM 1766 N N . ARG D 1 44 ? 9.050 -2.291 -15.411 1.00 19.20 42 ARG D N 1
ATOM 1767 C CA . ARG D 1 44 ? 10.194 -3.100 -15.821 1.00 16.60 42 ARG D CA 1
ATOM 1768 C C . ARG D 1 44 ? 11.344 -2.220 -16.296 1.00 20.62 42 ARG D C 1
ATOM 1769 O O . ARG D 1 44 ? 12.512 -2.527 -16.037 1.00 23.77 42 ARG D O 1
ATOM 1777 N N . PHE D 1 45 ? 11.035 -1.109 -16.971 1.00 27.21 43 PHE D N 1
ATOM 1778 C CA . PHE D 1 45 ? 12.088 -0.226 -17.463 1.00 26.69 43 PHE D CA 1
ATOM 1779 C C . PHE D 1 45 ? 12.727 0.558 -16.320 1.00 25.58 43 PHE D C 1
ATOM 1780 O O . PHE D 1 45 ? 13.953 0.733 -16.284 1.00 28.98 43 PHE D O 1
ATOM 1788 N N . LEU D 1 46 ? 11.909 1.042 -15.381 1.00 27.39 44 LEU D N 1
ATOM 1789 C CA . LEU D 1 46 ? 12.427 1.746 -14.213 1.00 31.99 44 LEU D CA 1
ATOM 1790 C C . LEU D 1 46 ? 13.292 0.837 -13.349 1.00 27.37 44 LEU D C 1
ATOM 1791 O O . LEU D 1 46 ? 14.177 1.321 -12.636 1.00 24.41 44 LEU D O 1
ATOM 1796 N N . LEU D 1 47 ? 13.034 -0.475 -13.370 1.00 24.16 45 LEU D N 1
ATOM 1797 C CA . LEU D 1 47 ? 13.906 -1.382 -12.629 1.00 25.91 45 LEU D CA 1
ATOM 1798 C C . LEU D 1 47 ? 15.288 -1.455 -13.261 1.00 32.59 45 LEU D C 1
ATOM 1799 O O . LEU D 1 47 ? 16.302 -1.402 -12.555 1.00 45.15 45 LEU D O 1
ATOM 1804 N N . GLU D 1 48 ? 15.353 -1.552 -14.585 1.00 30.27 46 GLU D N 1
ATOM 1805 C CA . GLU D 1 48 ? 16.632 -1.628 -15.275 1.00 27.96 46 GLU D CA 1
ATOM 1806 C C . GLU D 1 48 ? 17.265 -0.261 -15.485 1.00 31.30 46 GLU D C 1
ATOM 1807 O O . GLU D 1 48 ? 18.341 -0.183 -16.084 1.00 47.30 46 GLU D O 1
ATOM 1813 N N . ILE D 1 49 ? 16.625 0.809 -15.018 1.00 37.93 47 ILE D N 1
ATOM 1814 C CA . ILE D 1 49 ? 17.208 2.141 -15.101 1.00 32.11 47 ILE D CA 1
ATOM 1815 C C . ILE D 1 49 ? 17.690 2.655 -13.744 1.00 30.09 47 ILE D C 1
ATOM 1816 O O . ILE D 1 49 ? 18.445 3.639 -13.710 1.00 41.13 47 ILE D O 1
ATOM 1821 N N . GLY D 1 50 ? 17.289 2.032 -12.635 1.00 32.47 48 GLY D N 1
ATOM 1822 C CA . GLY D 1 50 ? 17.783 2.392 -11.318 1.00 41.94 48 GLY D CA 1
ATOM 1823 C C . GLY D 1 50 ? 16.761 2.990 -10.378 1.00 48.61 48 GLY D C 1
ATOM 1824 O O . GLY D 1 50 ? 17.087 3.222 -9.208 1.00 47.92 48 GLY D O 1
ATOM 1825 N N . ASP D 1 51 ? 15.549 3.273 -10.848 1.00 56.68 49 ASP D N 1
ATOM 1826 C CA . ASP D 1 51 ? 14.501 3.845 -10.005 1.00 43.32 49 ASP D CA 1
ATOM 1827 C C . ASP D 1 51 ? 13.726 2.704 -9.354 1.00 48.55 49 ASP D C 1
ATOM 1828 O O . ASP D 1 51 ? 12.777 2.163 -9.924 1.00 52.30 49 ASP D O 1
ATOM 1833 N N . GLU D 1 52 ? 14.141 2.321 -8.144 1.00 48.28 50 GLU D N 1
ATOM 1834 C CA . GLU D 1 52 ? 13.436 1.256 -7.436 1.00 50.25 50 GLU D CA 1
ATOM 1835 C C . GLU D 1 52 ? 12.139 1.755 -6.810 1.00 39.57 50 GLU D C 1
ATOM 1836 O O . GLU D 1 52 ? 11.140 1.025 -6.783 1.00 35.16 50 GLU D O 1
ATOM 1842 N N . GLU D 1 53 ? 12.132 2.997 -6.318 1.00 39.99 51 GLU D N 1
ATOM 1843 C CA . GLU D 1 53 ? 10.927 3.540 -5.699 1.00 38.87 51 GLU D CA 1
ATOM 1844 C C . GLU D 1 53 ? 9.793 3.618 -6.707 1.00 46.16 51 GLU D C 1
ATOM 1845 O O . GLU D 1 53 ? 8.639 3.304 -6.385 1.00 49.46 51 GLU D O 1
ATOM 1851 N N . GLY D 1 54 ? 10.104 4.037 -7.934 1.00 38.63 52 GLY D N 1
ATOM 1852 C CA . GLY D 1 54 ? 9.076 4.125 -8.955 1.00 35.57 52 GLY D CA 1
ATOM 1853 C C . GLY D 1 54 ? 8.492 2.770 -9.294 1.00 30.80 52 GLY D C 1
ATOM 1854 O O . GLY D 1 54 ? 7.274 2.622 -9.411 1.00 28.45 52 GLY D O 1
ATOM 1855 N N . SER D 1 55 ? 9.351 1.759 -9.446 1.00 29.64 53 SER D N 1
ATOM 1856 C CA . SER D 1 55 ? 8.859 0.417 -9.736 1.00 30.88 53 SER D CA 1
ATOM 1857 C C . SER D 1 55 ? 7.997 -0.115 -8.599 1.00 31.02 53 SER D C 1
ATOM 1858 O O . SER D 1 55 ? 6.939 -0.711 -8.837 1.00 30.21 53 SER D O 1
ATOM 1861 N N . ARG D 1 56 ? 8.419 0.112 -7.354 1.00 37.68 54 ARG D N 1
ATOM 1862 C CA . ARG D 1 56 ? 7.652 -0.381 -6.214 1.00 35.08 54 ARG D CA 1
ATOM 1863 C C . ARG D 1 56 ? 6.286 0.294 -6.138 1.00 33.10 54 ARG D C 1
ATOM 1864 O O . ARG D 1 56 ? 5.264 -0.368 -5.920 1.00 33.12 54 ARG D O 1
ATOM 1872 N N . VAL D 1 57 ? 6.248 1.620 -6.303 1.00 34.68 55 VAL D N 1
ATOM 1873 C CA . VAL D 1 57 ? 4.972 2.323 -6.206 1.00 37.13 55 VAL D CA 1
ATOM 1874 C C . VAL D 1 57 ? 4.077 1.988 -7.398 1.00 29.52 55 VAL D C 1
ATOM 1875 O O . VAL D 1 57 ? 2.846 1.937 -7.265 1.00 25.93 55 VAL D O 1
ATOM 1879 N N . LEU D 1 58 ? 4.668 1.723 -8.567 1.00 28.98 56 LEU D N 1
ATOM 1880 C CA . LEU D 1 58 ? 3.877 1.258 -9.698 1.00 27.61 56 LEU D CA 1
ATOM 1881 C C . LEU D 1 58 ? 3.275 -0.108 -9.408 1.00 25.39 56 LEU D C 1
ATOM 1882 O O . LEU D 1 58 ? 2.121 -0.370 -9.758 1.00 26.20 56 LEU D O 1
ATOM 1887 N N . LEU D 1 59 ? 4.043 -0.986 -8.757 1.00 27.84 57 LEU D N 1
ATOM 1888 C CA . LEU D 1 59 ? 3.508 -2.283 -8.352 1.00 25.75 57 LEU D CA 1
ATOM 1889 C C . LEU D 1 59 ? 2.358 -2.122 -7.366 1.00 27.59 57 LEU D C 1
ATOM 1890 O O . LEU D 1 59 ? 1.338 -2.811 -7.476 1.00 29.15 57 LEU D O 1
ATOM 1895 N N . GLU D 1 60 ? 2.508 -1.222 -6.392 1.00 30.25 58 GLU D N 1
ATOM 1896 C CA . GLU D 1 60 ? 1.434 -0.994 -5.427 1.00 25.97 58 GLU D CA 1
ATOM 1897 C C . GLU D 1 60 ? 0.167 -0.523 -6.128 1.00 28.96 58 GLU D C 1
ATOM 1898 O O . GLU D 1 60 ? -0.921 -1.087 -5.932 1.00 34.44 58 GLU D O 1
ATOM 1904 N N . TYR D 1 61 ? 0.298 0.502 -6.977 1.00 33.95 59 TYR D N 1
ATOM 1905 C CA . TYR D 1 61 ? -0.872 1.039 -7.660 1.00 27.53 59 TYR D CA 1
ATOM 1906 C C . TYR D 1 61 ? -1.490 0.022 -8.604 1.00 28.25 59 TYR D C 1
ATOM 1907 O O . TYR D 1 61 ? -2.712 0.004 -8.766 1.00 34.77 59 TYR D O 1
ATOM 1916 N N . SER D 1 62 ? -0.678 -0.828 -9.235 1.00 26.83 60 SER D N 1
ATOM 1917 C CA . SER D 1 62 ? -1.236 -1.842 -10.120 1.00 25.86 60 SER D CA 1
ATOM 1918 C C . SER D 1 62 ? -1.957 -2.923 -9.331 1.00 33.51 60 SER D C 1
ATOM 1919 O O . SER D 1 62 ? -3.011 -3.408 -9.757 1.00 32.34 60 SER D O 1
ATOM 1922 N N . ASP D 1 63 ? -1.414 -3.303 -8.171 1.00 35.73 61 ASP D N 1
ATOM 1923 C CA . ASP D 1 63 ? -2.077 -4.312 -7.356 1.00 34.52 61 ASP D CA 1
ATOM 1924 C C . ASP D 1 63 ? -3.422 -3.798 -6.875 1.00 36.39 61 ASP D C 1
ATOM 1925 O O . ASP D 1 63 ? -4.397 -4.555 -6.793 1.00 39.43 61 ASP D O 1
ATOM 1930 N N . VAL D 1 64 ? -3.497 -2.502 -6.569 1.00 34.93 62 VAL D N 1
ATOM 1931 C CA . VAL D 1 64 ? -4.791 -1.919 -6.234 1.00 34.51 62 VAL D CA 1
ATOM 1932 C C . VAL D 1 64 ? -5.663 -1.829 -7.483 1.00 34.09 62 VAL D C 1
ATOM 1933 O O . VAL D 1 64 ? -6.886 -2.002 -7.414 1.00 36.64 62 VAL D O 1
ATOM 1937 N N . LEU D 1 65 ? -5.047 -1.594 -8.644 1.00 33.14 63 LEU D N 1
ATOM 1938 C CA . LEU D 1 65 ? -5.782 -1.425 -9.892 1.00 34.13 63 LEU D CA 1
ATOM 1939 C C . LEU D 1 65 ? -6.422 -2.721 -10.375 1.00 43.89 63 LEU D C 1
ATOM 1940 O O . LEU D 1 65 ? -7.461 -2.677 -11.045 1.00 43.38 63 LEU D O 1
ATOM 1945 N N . ARG D 1 66 ? -5.833 -3.876 -10.051 1.00 48.87 64 ARG D N 1
ATOM 1946 C CA . ARG D 1 66 ? -6.400 -5.145 -10.501 1.00 43.41 64 ARG D CA 1
ATOM 1947 C C . ARG D 1 66 ? -7.827 -5.349 -10.009 1.00 38.26 64 ARG D C 1
ATOM 1948 O O . ARG D 1 66 ? -8.587 -6.089 -10.643 1.00 28.78 64 ARG D O 1
ATOM 1956 N N . LYS D 1 67 ? -8.202 -4.716 -8.902 1.00 40.52 65 LYS D N 1
ATOM 1957 C CA . LYS D 1 67 ? -9.527 -4.883 -8.323 1.00 42.64 65 LYS D CA 1
ATOM 1958 C C . LYS D 1 67 ? -10.214 -3.535 -8.108 1.00 48.76 65 LYS D C 1
ATOM 1959 O O . LYS D 1 67 ? -10.376 -2.750 -9.044 1.00 42.85 65 LYS D O 1
ATOM 1965 N N . GLY E 1 3 ? -13.702 10.397 -36.299 1.00 38.31 1 GLY E N 1
ATOM 1966 C CA . GLY E 1 3 ? -13.892 10.118 -34.887 1.00 45.76 1 GLY E CA 1
ATOM 1967 C C . GLY E 1 3 ? -12.591 10.191 -34.115 1.00 36.49 1 GLY E C 1
ATOM 1968 O O . GLY E 1 3 ? -11.594 10.690 -34.631 1.00 38.97 1 GLY E O 1
ATOM 1969 N N . GLU E 1 4 ? -12.595 9.688 -32.877 1.00 32.58 2 GLU E N 1
ATOM 1970 C CA . GLU E 1 4 ? -11.399 9.778 -32.044 1.00 3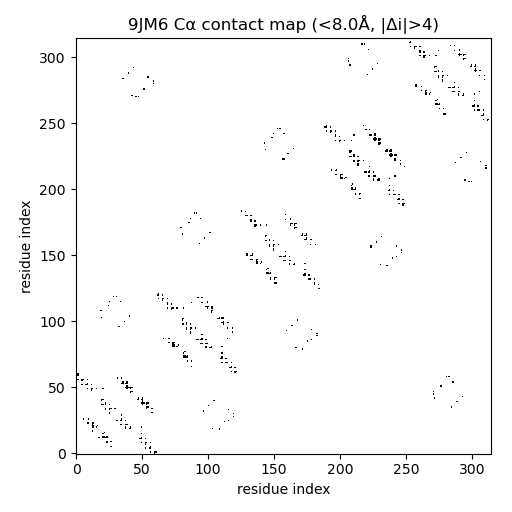8.63 2 GLU E CA 1
ATOM 1971 C C . GLU E 1 4 ? -10.265 8.927 -32.601 1.00 41.01 2 GLU E C 1
ATOM 1972 O O . GLU E 1 4 ? -9.139 9.409 -32.773 1.00 38.59 2 GLU E O 1
ATOM 1978 N N . LEU E 1 5 ? -10.542 7.653 -32.886 1.00 40.44 3 LEU E N 1
ATOM 1979 C CA . LEU E 1 5 ? -9.491 6.766 -33.372 1.00 31.67 3 LEU E CA 1
ATOM 1980 C C . LEU E 1 5 ? -9.010 7.173 -34.757 1.00 32.55 3 LEU E C 1
ATOM 1981 O O . LEU E 1 5 ? -7.805 7.156 -35.026 1.00 38.16 3 LEU E O 1
ATOM 1986 N N . GLU E 1 6 ? -9.930 7.560 -35.643 1.00 37.72 4 GLU E N 1
ATOM 1987 C CA . GLU E 1 6 ? -9.547 7.917 -37.005 1.00 39.70 4 GLU E CA 1
ATOM 1988 C C . GLU E 1 6 ? -8.724 9.198 -37.061 1.00 41.52 4 GLU E C 1
ATOM 1989 O O . GLU E 1 6 ? -7.995 9.408 -38.036 1.00 38.69 4 GLU E O 1
ATOM 1995 N N . LYS E 1 7 ? -8.818 10.045 -36.036 1.00 36.79 5 LYS E N 1
ATOM 1996 C CA . LYS E 1 7 ? -8.022 11.261 -35.909 1.00 42.66 5 LYS E CA 1
ATOM 1997 C C . LYS E 1 7 ? -6.683 10.988 -35.230 1.00 40.70 5 LYS E C 1
ATOM 1998 O O . LYS E 1 7 ? -5.628 11.452 -35.687 1.00 38.72 5 LYS E O 1
ATOM 2004 N N . VAL E 1 8 ? -6.718 10.224 -34.137 1.00 41.05 6 VAL E N 1
ATOM 2005 C CA . VAL E 1 8 ? -5.501 9.963 -33.383 1.00 43.33 6 VAL E CA 1
ATOM 2006 C C . VAL E 1 8 ? -4.572 9.042 -34.159 1.00 41.94 6 VAL E C 1
ATOM 2007 O O . VAL E 1 8 ? -3.352 9.115 -33.996 1.00 44.56 6 VAL E O 1
ATOM 2011 N N . LYS E 1 9 ? -5.113 8.175 -35.020 1.00 34.00 7 LYS E N 1
ATOM 2012 C CA . LYS E 1 9 ? -4.256 7.349 -35.863 1.00 33.67 7 LYS E CA 1
ATOM 2013 C C . LYS E 1 9 ? -3.413 8.220 -36.783 1.00 39.82 7 LYS E C 1
ATOM 2014 O O . LYS E 1 9 ? -2.196 8.026 -36.907 1.00 31.16 7 LYS E O 1
ATOM 2020 N N . ALA E 1 10 ? -4.049 9.216 -37.408 1.00 49.64 8 ALA E N 1
ATOM 2021 C CA . ALA E 1 10 ? -3.335 10.127 -38.293 1.00 49.29 8 ALA E CA 1
ATOM 2022 C C . ALA E 1 10 ? -2.318 10.952 -37.519 1.00 43.27 8 ALA E C 1
ATOM 2023 O O . ALA E 1 10 ? -1.179 11.126 -37.968 1.00 46.31 8 ALA E O 1
ATOM 2025 N N . GLU E 1 11 ? -2.714 11.470 -36.353 1.00 36.99 9 GLU E N 1
ATOM 2026 C CA . GLU E 1 11 ? -1.775 12.242 -35.543 1.00 40.38 9 GLU E CA 1
ATOM 2027 C C . GLU E 1 11 ? -0.571 11.398 -35.129 1.00 49.71 9 GLU E C 1
ATOM 2028 O O . GLU E 1 11 ? 0.579 11.855 -35.206 1.00 46.74 9 GLU E O 1
ATOM 2034 N N . ALA E 1 12 ? -0.814 10.146 -34.733 1.00 46.70 10 ALA E N 1
ATOM 2035 C CA . ALA E 1 12 ? 0.268 9.263 -34.318 1.00 43.33 10 ALA E CA 1
ATOM 2036 C C . ALA E 1 12 ? 1.217 8.979 -35.472 1.00 38.10 10 ALA E C 1
ATOM 2037 O O . ALA E 1 12 ? 2.440 9.059 -35.316 1.00 34.34 10 ALA E O 1
ATOM 2039 N N . LEU E 1 13 ? 0.668 8.636 -36.641 1.00 45.72 11 LEU E N 1
ATOM 2040 C CA . LEU E 1 13 ? 1.520 8.380 -37.797 1.00 33.58 11 LEU E CA 1
ATOM 2041 C C . LEU E 1 13 ? 2.309 9.618 -38.189 1.00 32.76 11 LEU E C 1
ATOM 2042 O O . LEU E 1 13 ? 3.461 9.503 -38.617 1.00 36.15 11 LEU E O 1
ATOM 2047 N N . ALA E 1 14 ? 1.719 10.806 -38.037 1.00 36.62 12 ALA E N 1
ATOM 2048 C CA . ALA E 1 14 ? 2.442 12.029 -38.366 1.00 37.85 12 ALA E CA 1
ATOM 2049 C C . ALA E 1 14 ? 3.638 12.217 -37.442 1.00 49.38 12 ALA E C 1
ATOM 2050 O O . ALA E 1 14 ? 4.747 12.525 -37.898 1.00 43.29 12 ALA E O 1
ATOM 2052 N N . VAL E 1 15 ? 3.433 12.041 -36.132 1.00 47.38 13 VAL E N 1
ATOM 2053 C CA . VAL E 1 15 ? 4.554 12.177 -35.199 1.00 43.61 13 VAL E CA 1
ATOM 2054 C C . VAL E 1 15 ? 5.616 11.112 -35.460 1.00 38.45 13 VAL E C 1
ATOM 2055 O O . VAL E 1 15 ? 6.820 11.390 -35.399 1.00 39.01 13 VAL E O 1
ATOM 2059 N N . LEU E 1 16 ? 5.193 9.880 -35.755 1.00 36.19 14 LEU E N 1
ATOM 2060 C CA . LEU E 1 16 ? 6.147 8.784 -35.904 1.00 33.80 14 LEU E CA 1
ATOM 2061 C C . LEU E 1 16 ? 6.963 8.889 -37.189 1.00 41.81 14 LEU E C 1
ATOM 2062 O O . LEU E 1 16 ? 8.173 8.628 -37.179 1.00 47.41 14 LEU E O 1
ATOM 2067 N N . ALA E 1 17 ? 6.335 9.284 -38.300 1.00 36.03 15 ALA E N 1
ATOM 2068 C CA . ALA E 1 17 ? 7.062 9.378 -39.562 1.00 34.77 15 ALA E CA 1
ATOM 2069 C C . ALA E 1 17 ? 8.195 10.395 -39.503 1.00 42.08 15 ALA E C 1
ATOM 2070 O O . ALA E 1 17 ? 9.239 10.189 -40.132 1.00 44.64 15 ALA E O 1
ATOM 2072 N N . ALA E 1 18 ? 8.018 11.482 -38.750 1.00 45.08 16 ALA E N 1
ATOM 2073 C CA . ALA E 1 18 ? 9.081 12.473 -38.612 1.00 37.33 16 ALA E CA 1
ATOM 2074 C C . ALA E 1 18 ? 10.341 11.868 -38.005 1.00 44.57 16 ALA E C 1
ATOM 2075 O O . ALA E 1 18 ? 11.458 12.236 -38.389 1.00 49.42 16 ALA E O 1
ATOM 2077 N N . ILE E 1 19 ? 10.184 10.940 -37.056 1.00 49.67 17 ILE E N 1
ATOM 2078 C CA . ILE E 1 19 ? 11.339 10.377 -36.358 1.00 45.45 17 ILE E CA 1
ATOM 2079 C C . ILE E 1 19 ? 12.267 9.662 -37.331 1.00 39.03 17 ILE E C 1
ATOM 2080 O O . ILE E 1 19 ? 13.495 9.770 -37.230 1.00 26.92 17 ILE E O 1
ATOM 2085 N N . GLY E 1 20 ? 11.703 8.923 -38.285 1.00 41.83 18 GLY E N 1
ATOM 2086 C CA . GLY E 1 20 ? 12.503 8.227 -39.271 1.00 31.95 18 GLY E CA 1
ATOM 2087 C C . GLY E 1 20 ? 13.324 7.074 -38.739 1.00 31.58 18 GLY E C 1
ATOM 2088 O O . GLY E 1 20 ? 13.969 6.380 -39.534 1.00 35.20 18 GLY E O 1
ATOM 2089 N N . SER E 1 21 ? 13.313 6.840 -37.430 1.00 38.39 19 SER E N 1
ATOM 2090 C CA . SER E 1 21 ? 14.078 5.751 -36.852 1.00 33.64 19 SER E CA 1
ATOM 2091 C C . SER E 1 21 ? 13.514 4.409 -37.310 1.00 30.71 19 SER E C 1
ATOM 2092 O O . SER E 1 21 ? 12.321 4.295 -37.598 1.00 37.31 19 SER E O 1
ATOM 2095 N N . PRO E 1 22 ? 14.358 3.380 -37.412 1.00 37.30 20 PRO E N 1
ATOM 2096 C CA . PRO E 1 22 ? 13.826 2.050 -37.738 1.00 36.76 20 PRO E CA 1
ATOM 2097 C C . PRO E 1 22 ? 12.811 1.566 -36.724 1.00 28.96 20 PRO E C 1
ATOM 2098 O O . PRO E 1 22 ? 11.939 0.755 -37.059 1.00 32.72 20 PRO E O 1
ATOM 2102 N N . ALA E 1 23 ? 12.885 2.062 -35.488 1.00 24.44 21 ALA E N 1
ATOM 2103 C CA . ALA E 1 23 ? 11.859 1.734 -34.509 1.00 29.77 21 ALA E CA 1
ATOM 2104 C C . ALA E 1 23 ? 10.545 2.425 -34.849 1.00 30.14 21 ALA E C 1
ATOM 2105 O O . ALA E 1 23 ? 9.466 1.844 -34.678 1.00 30.37 21 ALA E O 1
ATOM 2107 N N . ALA E 1 24 ? 10.615 3.659 -35.351 1.00 28.75 22 ALA E N 1
ATOM 2108 C CA . ALA E 1 24 ? 9.396 4.335 -35.774 1.00 21.13 22 ALA E CA 1
ATOM 2109 C C . ALA E 1 24 ? 8.822 3.658 -37.007 1.00 28.13 22 ALA E C 1
ATOM 2110 O O . ALA E 1 24 ? 7.600 3.524 -37.140 1.00 40.10 22 ALA E O 1
ATOM 2112 N N . LYS E 1 25 ? 9.692 3.211 -37.907 1.00 26.38 23 LYS E N 1
ATOM 2113 C CA . LYS E 1 25 ? 9.276 2.491 -39.099 1.00 29.88 23 LYS E CA 1
ATOM 2114 C C . LYS E 1 25 ? 8.537 1.215 -38.714 1.00 27.81 23 LYS E C 1
ATOM 2115 O O . LYS E 1 25 ? 7.670 0.749 -39.447 1.00 30.88 23 LYS E O 1
ATOM 2140 N N . ALA E 1 27 ? 6.988 1.075 -35.667 1.00 23.56 25 ALA E N 1
ATOM 2141 C CA . ALA E 1 27 ? 5.850 1.678 -34.980 1.00 23.97 25 ALA E CA 1
ATOM 2142 C C . ALA E 1 27 ? 4.699 2.000 -35.927 1.00 30.00 25 ALA E C 1
ATOM 2143 O O . ALA E 1 27 ? 3.556 1.625 -35.661 1.00 27.83 25 ALA E O 1
ATOM 2145 N N . VAL E 1 28 ? 5.002 2.686 -37.034 1.00 32.85 26 VAL E N 1
ATOM 2146 C CA . VAL E 1 28 ? 3.972 2.973 -38.032 1.00 37.02 26 VAL E CA 1
ATOM 2147 C C . VAL E 1 28 ? 3.290 1.680 -38.474 1.00 32.01 26 VAL E C 1
ATOM 2148 O O . VAL E 1 28 ? 2.056 1.582 -38.490 1.00 29.23 26 VAL E O 1
ATOM 2152 N N . GLU E 1 29 ? 4.084 0.659 -38.814 1.00 30.16 27 GLU E N 1
ATOM 2153 C CA . GLU E 1 29 ? 3.500 -0.629 -39.171 1.00 37.66 27 GLU E CA 1
ATOM 2154 C C . GLU E 1 29 ? 2.685 -1.191 -38.014 1.00 31.81 27 GLU E C 1
ATOM 2155 O O . GLU E 1 29 ? 1.609 -1.761 -38.222 1.00 29.29 27 GLU E O 1
ATOM 2161 N N . ALA E 1 30 ? 3.176 -1.031 -36.783 1.00 31.15 28 ALA E N 1
ATOM 2162 C CA . ALA E 1 30 ? 2.401 -1.480 -35.634 1.00 29.47 28 ALA E CA 1
ATOM 2163 C C . ALA E 1 30 ? 1.093 -0.710 -35.510 1.00 34.24 28 ALA E C 1
ATOM 2164 O O . ALA E 1 30 ? 0.085 -1.270 -35.065 1.00 33.63 28 ALA E O 1
ATOM 2166 N N . VAL E 1 31 ? 1.078 0.560 -35.921 1.00 30.87 29 VAL E N 1
ATOM 2167 C CA . VAL E 1 31 ? -0.149 1.340 -35.805 1.00 26.20 29 VAL E CA 1
ATOM 2168 C C . VAL E 1 31 ? -1.089 1.051 -36.964 1.00 30.15 29 VAL E C 1
ATOM 2169 O O . VAL E 1 31 ? -2.290 0.845 -36.763 1.00 33.51 29 VAL E O 1
ATOM 2173 N N . GLU E 1 32 ? -0.558 0.994 -38.188 1.00 31.07 30 GLU E N 1
ATOM 2174 C CA . GLU E 1 32 ? -1.423 0.858 -39.353 1.00 34.79 30 GLU E CA 1
ATOM 2175 C C . GLU E 1 32 ? -2.088 -0.507 -39.408 1.00 39.10 30 GLU E C 1
ATOM 2176 O O . GLU E 1 32 ? -3.224 -0.624 -39.883 1.00 47.67 30 GLU E O 1
ATOM 2182 N N . ARG E 1 33 ? -1.419 -1.537 -38.907 1.00 31.27 31 ARG E N 1
ATOM 2183 C CA . ARG E 1 33 ? -1.950 -2.889 -38.935 1.00 32.86 31 ARG E CA 1
ATOM 2184 C C . ARG E 1 33 ? -2.679 -3.252 -37.648 1.00 26.02 31 ARG E C 1
ATOM 2185 O O . ARG E 1 33 ? -3.212 -4.362 -37.546 1.00 23.33 31 ARG E O 1
ATOM 2193 N N . ASP E 1 34 ? -2.718 -2.333 -36.677 1.00 27.92 32 ASP E N 1
ATOM 2194 C CA . ASP E 1 34 ? -3.453 -2.505 -35.420 1.00 25.33 32 ASP E CA 1
ATOM 2195 C C . ASP E 1 34 ? -3.019 -3.764 -34.672 1.00 20.86 32 ASP E C 1
ATOM 2196 O O . ASP E 1 34 ? -3.838 -4.607 -34.303 1.00 26.91 32 ASP E O 1
ATOM 2201 N N . HIS E 1 35 ? -1.715 -3.885 -34.438 1.00 22.78 33 HIS E N 1
ATOM 2202 C CA . HIS E 1 35 ? -1.159 -5.036 -33.735 1.00 24.32 33 HIS E CA 1
ATOM 2203 C C . HIS E 1 35 ? -0.827 -4.615 -32.309 1.00 21.17 33 HIS E C 1
ATOM 2204 O O . HIS E 1 35 ? 0.134 -3.875 -32.081 1.00 16.70 33 HIS E O 1
ATOM 2211 N N . PHE E 1 36 ? -1.625 -5.096 -31.354 1.00 26.99 34 PHE E N 1
ATOM 2212 C CA . PHE E 1 36 ? -1.441 -4.700 -29.961 1.00 27.15 34 PHE E CA 1
ATOM 2213 C C . PHE E 1 36 ? -0.035 -5.039 -29.478 1.00 17.03 34 PHE E C 1
ATOM 2214 O O . PHE E 1 36 ? 0.647 -4.204 -28.874 1.00 15.52 34 PHE E O 1
ATOM 2222 N N . SER E 1 37 ? 0.417 -6.266 -29.746 1.00 14.05 35 SER E N 1
ATOM 2223 C CA . SER E 1 37 ? 1.736 -6.693 -29.295 1.00 12.69 35 SER E CA 1
ATOM 2224 C C . SER E 1 37 ? 2.843 -5.876 -29.947 1.00 17.22 35 SER E C 1
ATOM 2225 O O . SER E 1 37 ? 3.804 -5.467 -29.281 1.00 16.43 35 SER E O 1
ATOM 2228 N N . ALA E 1 38 ? 2.725 -5.624 -31.252 1.00 18.87 36 ALA E N 1
ATOM 2229 C CA . ALA E 1 38 ? 3.726 -4.820 -31.942 1.00 15.68 36 ALA E CA 1
ATOM 2230 C C . ALA E 1 38 ? 3.729 -3.398 -31.411 1.00 13.28 36 ALA E C 1
ATOM 2231 O O . ALA E 1 38 ? 4.785 -2.769 -31.300 1.00 13.07 36 ALA E O 1
ATOM 2233 N N . ILE E 1 39 ? 2.548 -2.870 -31.092 1.00 18.35 37 ILE E N 1
ATOM 2234 C CA . ILE E 1 39 ? 2.461 -1.538 -30.505 1.00 19.75 37 ILE E CA 1
ATOM 2235 C C . ILE E 1 39 ? 3.180 -1.504 -29.161 1.00 13.66 37 ILE E C 1
ATOM 2236 O O . ILE E 1 39 ? 3.915 -0.556 -28.861 1.00 14.39 37 ILE E O 1
ATOM 2241 N N . GLU E 1 40 ? 2.995 -2.540 -28.340 1.00 13.29 38 GLU E N 1
ATOM 2242 C CA . GLU E 1 40 ? 3.687 -2.597 -27.055 1.00 14.28 38 GLU E CA 1
ATOM 2243 C C . GLU E 1 40 ? 5.197 -2.645 -27.250 1.00 16.27 38 GLU E C 1
ATOM 2244 O O . GLU E 1 40 ? 5.946 -1.923 -26.579 1.00 17.63 38 GLU E O 1
ATOM 2250 N N . ILE E 1 41 ? 5.658 -3.496 -28.171 1.00 17.96 39 ILE E N 1
ATOM 2251 C CA . ILE E 1 41 ? 7.093 -3.639 -28.412 1.00 15.69 39 ILE E CA 1
ATOM 2252 C C . ILE E 1 41 ? 7.683 -2.326 -28.907 1.00 14.45 39 ILE E C 1
ATOM 2253 O O . ILE E 1 41 ? 8.740 -1.885 -28.439 1.00 16.20 39 ILE E O 1
ATOM 2258 N N . ALA E 1 42 ? 7.000 -1.673 -29.846 1.00 12.29 40 ALA E N 1
ATOM 2259 C CA . ALA E 1 42 ? 7.499 -0.414 -30.381 1.00 15.17 40 ALA E CA 1
ATOM 2260 C C . ALA E 1 42 ? 7.526 0.667 -29.310 1.00 18.03 40 ALA E C 1
ATOM 2261 O O . ALA E 1 42 ? 8.485 1.442 -29.225 1.00 15.61 40 ALA E O 1
ATOM 2263 N N . ALA E 1 43 ? 6.491 0.721 -28.466 1.00 17.46 41 ALA E N 1
ATOM 2264 C CA . ALA E 1 43 ? 6.454 1.734 -27.419 1.00 15.47 41 ALA E CA 1
ATOM 2265 C C . ALA E 1 43 ? 7.589 1.534 -26.425 1.00 18.78 41 ALA E C 1
ATOM 2266 O O . ALA E 1 43 ? 8.296 2.488 -26.076 1.00 21.39 41 ALA E O 1
ATOM 2268 N N . ARG E 1 44 ? 7.789 0.295 -25.963 1.00 18.13 42 ARG E N 1
ATOM 2269 C CA . ARG E 1 44 ? 8.879 0.053 -25.023 1.00 20.97 42 ARG E CA 1
ATOM 2270 C C . ARG E 1 44 ? 10.235 0.315 -25.660 1.00 23.11 42 ARG E C 1
ATOM 2271 O O . ARG E 1 44 ? 11.142 0.814 -24.987 1.00 25.47 42 ARG E O 1
ATOM 2279 N N . PHE E 1 45 ? 10.396 0.024 -26.952 1.00 18.22 43 PHE E N 1
ATOM 2280 C CA . PHE E 1 45 ? 11.697 0.256 -27.568 1.00 19.80 43 PHE E CA 1
ATOM 2281 C C . PHE E 1 45 ? 11.978 1.748 -27.714 1.00 22.51 43 PHE E C 1
ATOM 2282 O O . PHE E 1 45 ? 13.085 2.210 -27.408 1.00 21.93 43 PHE E O 1
ATOM 2290 N N . LEU E 1 46 ? 10.984 2.526 -28.158 1.00 25.73 44 LEU E N 1
ATOM 2291 C CA . LEU E 1 46 ? 11.177 3.971 -28.243 1.00 23.31 44 LEU E CA 1
ATOM 2292 C C . LEU E 1 46 ? 11.384 4.592 -26.870 1.00 21.48 44 LEU E C 1
ATOM 2293 O O . LEU E 1 46 ? 12.094 5.595 -26.746 1.00 22.18 44 LEU E O 1
ATOM 2298 N N . LEU E 1 47 ? 10.782 4.012 -25.830 1.00 24.53 45 LEU E N 1
ATOM 2299 C CA . LEU E 1 47 ? 11.030 4.497 -24.476 1.00 26.39 45 LEU E CA 1
ATOM 2300 C C . LEU E 1 47 ? 12.445 4.159 -24.025 1.00 20.72 45 LEU E C 1
ATOM 2301 O O . LEU E 1 47 ? 13.092 4.957 -23.338 1.00 18.71 45 LEU E O 1
ATOM 2306 N N . GLU E 1 48 ? 12.932 2.974 -24.390 1.00 23.33 46 GLU E N 1
ATOM 2307 C CA . GLU E 1 48 ? 14.254 2.506 -24.002 1.00 26.73 46 GLU E CA 1
ATOM 2308 C C . GLU E 1 48 ? 15.373 3.082 -24.866 1.00 24.06 46 GLU E C 1
ATOM 2309 O O . GLU E 1 48 ? 16.547 2.907 -24.525 1.00 22.29 46 GLU E O 1
ATOM 2315 N N . ILE E 1 49 ? 15.055 3.824 -25.927 1.00 25.35 47 ILE E N 1
ATOM 2316 C CA . ILE E 1 49 ? 16.086 4.478 -26.730 1.00 22.34 47 ILE E CA 1
ATOM 2317 C C . ILE E 1 49 ? 16.104 5.985 -26.541 1.00 22.44 47 ILE E C 1
ATOM 2318 O O . ILE E 1 49 ? 17.077 6.631 -26.962 1.00 33.35 47 ILE E O 1
ATOM 2323 N N . GLY E 1 50 ? 15.076 6.567 -25.933 1.00 20.86 48 GLY E N 1
ATOM 2324 C CA . GLY E 1 50 ? 15.053 7.995 -25.662 1.00 22.61 48 GLY E CA 1
ATOM 2325 C C . GLY E 1 50 ? 13.970 8.779 -26.375 1.00 32.67 48 GLY E C 1
ATOM 2326 O O . GLY E 1 50 ? 13.813 9.973 -26.084 1.00 34.49 48 GLY E O 1
ATOM 2327 N N . ASP E 1 51 ? 13.188 8.178 -27.272 1.00 39.09 49 ASP E N 1
ATOM 2328 C CA . ASP E 1 51 ? 12.136 8.897 -27.991 1.00 43.93 49 ASP E CA 1
ATOM 2329 C C . ASP E 1 51 ? 10.898 8.945 -27.107 1.00 40.40 49 ASP E C 1
ATOM 2330 O O . ASP E 1 51 ? 10.075 8.030 -27.094 1.00 38.27 49 ASP E O 1
ATOM 2335 N N . GLU E 1 52 ? 10.765 10.042 -26.358 1.00 40.04 50 GLU E N 1
ATOM 2336 C CA . GLU E 1 52 ? 9.603 10.202 -25.494 1.00 45.80 50 GLU E CA 1
ATOM 2337 C C . GLU E 1 52 ? 8.357 10.567 -26.290 1.00 44.16 50 GLU E C 1
ATOM 2338 O O . GLU E 1 52 ? 7.257 10.124 -25.950 1.00 44.78 50 GLU E O 1
ATOM 2344 N N . GLU E 1 53 ? 8.504 11.367 -27.350 1.00 49.13 51 GLU E N 1
ATOM 2345 C CA . GLU E 1 53 ? 7.337 11.759 -28.136 1.00 47.70 51 GLU E CA 1
ATOM 2346 C C . GLU E 1 53 ? 6.695 10.560 -28.822 1.00 40.77 51 GLU E C 1
ATOM 2347 O O . GLU E 1 53 ? 5.467 10.401 -28.793 1.00 39.69 51 GLU E O 1
ATOM 2353 N N . GLY E 1 54 ? 7.509 9.693 -29.425 1.00 32.16 52 GLY E N 1
ATOM 2354 C CA . GLY E 1 54 ? 6.955 8.534 -30.105 1.00 29.74 52 GLY E CA 1
ATOM 2355 C C . GLY E 1 54 ? 6.287 7.565 -29.149 1.00 36.54 52 GLY E C 1
ATOM 2356 O O . GLY E 1 54 ? 5.174 7.094 -29.401 1.00 39.09 52 GLY E O 1
ATOM 2357 N N . SER E 1 55 ? 6.955 7.262 -28.032 1.00 36.67 53 SER E N 1
ATOM 2358 C CA . SER E 1 55 ? 6.370 6.368 -27.037 1.00 33.25 53 SER E CA 1
ATOM 2359 C C . SER E 1 55 ? 5.097 6.960 -26.443 1.00 33.43 53 SER E C 1
ATOM 2360 O O . SER E 1 55 ? 4.111 6.247 -26.226 1.00 24.61 53 SER E O 1
ATOM 2363 N N . ARG E 1 56 ? 5.096 8.269 -26.189 1.00 34.67 54 ARG E N 1
ATOM 2364 C CA . ARG E 1 56 ? 3.920 8.922 -25.629 1.00 35.81 54 ARG E CA 1
ATOM 2365 C C . ARG E 1 56 ? 2.742 8.849 -26.589 1.00 32.87 54 ARG E C 1
ATOM 2366 O O . ARG E 1 56 ? 1.633 8.470 -26.197 1.00 34.34 54 ARG E O 1
ATOM 2374 N N . VAL E 1 57 ? 2.968 9.184 -27.863 1.00 34.05 55 VAL E N 1
ATOM 2375 C CA . VAL E 1 57 ? 1.859 9.182 -28.812 1.00 40.20 55 VAL E CA 1
ATOM 2376 C C . VAL E 1 57 ? 1.392 7.756 -29.083 1.00 35.24 55 VAL E C 1
ATOM 2377 O O . VAL E 1 57 ? 0.197 7.517 -29.313 1.00 34.29 55 VAL E O 1
ATOM 2381 N N . LEU E 1 58 ? 2.304 6.783 -29.026 1.00 29.33 56 LEU E N 1
ATOM 2382 C CA . LEU E 1 58 ? 1.887 5.391 -29.123 1.00 29.20 56 LEU E CA 1
ATOM 2383 C C . LEU E 1 58 ? 1.024 5.004 -27.930 1.00 28.35 56 LEU E C 1
ATOM 2384 O O . LEU E 1 58 ? 0.053 4.256 -28.074 1.00 27.00 56 LEU E O 1
ATOM 2389 N N . LEU E 1 59 ? 1.363 5.510 -26.743 1.00 35.07 57 LEU E N 1
ATOM 2390 C CA . LEU E 1 59 ? 0.531 5.276 -25.566 1.00 29.43 57 LEU E CA 1
ATOM 2391 C C . LEU E 1 59 ? -0.864 5.870 -25.742 1.00 29.71 57 LEU E C 1
ATOM 2392 O O . LEU E 1 59 ? -1.864 5.224 -25.409 1.00 30.33 57 LEU E O 1
ATOM 2397 N N . GLU E 1 60 ? -0.954 7.097 -26.270 1.00 29.78 58 GLU E N 1
ATOM 2398 C CA . GLU E 1 60 ? -2.273 7.688 -26.512 1.00 27.47 58 GLU E CA 1
ATOM 2399 C C . GLU E 1 60 ? -3.082 6.840 -27.487 1.00 29.90 58 GLU E C 1
ATOM 2400 O O . GLU E 1 60 ? -4.260 6.542 -27.241 1.00 30.37 58 GLU E O 1
ATOM 2406 N N . TYR E 1 61 ? -2.474 6.467 -28.617 1.00 27.81 59 TYR E N 1
ATOM 2407 C CA . TYR E 1 61 ? -3.215 5.702 -29.612 1.00 22.12 59 TYR E CA 1
ATOM 2408 C C . TYR E 1 61 ? -3.614 4.338 -29.079 1.00 21.18 59 TYR E C 1
ATOM 2409 O O . TYR E 1 61 ? -4.700 3.844 -29.395 1.00 26.24 59 TYR E O 1
ATOM 2418 N N . SER E 1 62 ? -2.775 3.728 -28.246 1.00 21.47 60 SER E N 1
ATOM 2419 C CA . SER E 1 62 ? -3.136 2.437 -27.683 1.00 24.19 60 SER E CA 1
ATOM 2420 C C . SER E 1 62 ? -4.271 2.575 -26.688 1.00 23.68 60 SER E C 1
ATOM 2421 O O . SER E 1 62 ? -5.184 1.743 -26.660 1.00 25.81 60 SER E O 1
ATOM 2424 N N . ASP E 1 63 ? -4.242 3.632 -25.879 1.00 27.17 61 ASP E N 1
ATOM 2425 C CA . ASP E 1 63 ? -5.284 3.814 -24.8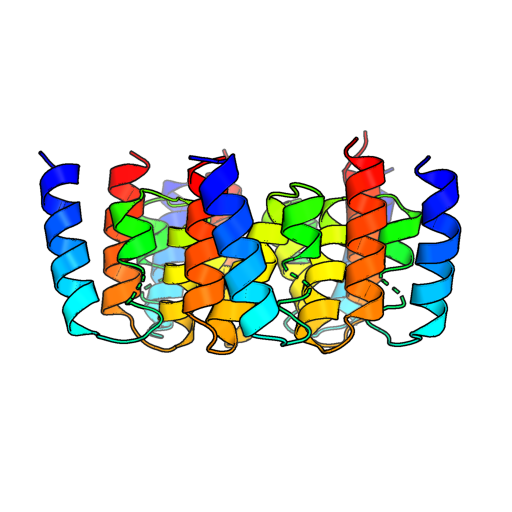80 1.00 30.22 61 ASP E CA 1
ATOM 2426 C C . ASP E 1 63 ? -6.630 4.115 -25.525 1.00 32.04 61 ASP E C 1
ATOM 2427 O O . ASP E 1 63 ? -7.664 3.619 -25.062 1.00 40.27 61 ASP E O 1
ATOM 2432 N N . VAL E 1 64 ? -6.647 4.903 -26.604 1.00 31.64 62 VAL E N 1
ATOM 2433 C CA . VAL E 1 64 ? -7.918 5.149 -27.285 1.00 32.08 62 VAL E CA 1
ATOM 2434 C C . VAL E 1 64 ? -8.363 3.911 -28.055 1.00 29.95 62 VAL E C 1
ATOM 2435 O O . VAL E 1 64 ? -9.557 3.598 -28.117 1.00 30.53 62 VAL E O 1
ATOM 2439 N N . LEU E 1 65 ? -7.413 3.172 -28.631 1.00 33.16 63 LEU E N 1
ATOM 2440 C CA . LEU E 1 65 ? -7.769 1.968 -29.370 1.00 33.53 63 LEU E CA 1
ATOM 2441 C C . LEU E 1 65 ? -8.266 0.885 -28.422 1.00 38.63 63 LEU E C 1
ATOM 2442 O O . LEU E 1 65 ? -9.250 0.195 -28.715 1.00 38.41 63 LEU E O 1
ATOM 2447 N N . ARG E 1 66 ? -7.620 0.751 -27.263 1.00 41.12 64 ARG E N 1
ATOM 2448 C CA . ARG E 1 66 ? -8.056 -0.199 -26.251 1.00 46.90 64 ARG E CA 1
ATOM 2449 C C . ARG E 1 66 ? -9.374 0.206 -25.603 1.00 42.45 64 ARG E C 1
ATOM 2450 O O . ARG E 1 66 ? -9.985 -0.621 -24.918 1.00 47.86 64 ARG E O 1
ATOM 2458 N N . LYS E 1 67 ? -9.826 1.442 -25.806 1.00 37.43 65 LYS E N 1
ATOM 2459 C CA . LYS E 1 67 ? -11.088 1.915 -25.239 1.00 51.29 65 LYS E CA 1
ATOM 2460 C C . LYS E 1 67 ? -12.142 2.129 -26.326 1.00 43.56 65 LYS E C 1
ATOM 2461 O O . LYS E 1 67 ? -13.343 2.135 -26.051 1.00 29.67 65 LYS E O 1
#

Nearest PDB structures (foldseek):
  6dg5-assembly1_A  TM=4.795E-01  e=2.511E+00  synthetic construct
  8e12-assembly1_C  TM=4.817E-01  e=2.992E+00  synthetic construct
  8dz8-assembly7_G  TM=4.938E-01  e=4.503E+00  synthetic construct
  8dz8-assembly6_F  TM=4.828E-01  e=4.774E+00  synthetic construct
  8w15-assembly1_B  TM=6.959E-01  e=4.697E+00  Homo sapiens

Solvent-accessible surface area: 13930 Å² total

Foldseek 3Di:
DLVVLLVVLLVVLVVVVDPLSVCNVCSVVVPLVSLVVSLVVCVVVPNNVNSVSSVVNNVVD/DLVVLLVVLLVQLVVVVDPLSCCNVCSVVVPLVNLVVSLVVCVVVPNPSNNVSSVVSSVVVVD/DLVVLLVVLLVQLVVVVDPLSCCNVCSVVVPPVNLVVSLVVCVVVPNPSNNVSSVVSVVVVVDD/DLVVLLVVLLVVLVVVVDPLSCCNVCSVVVPLVNLVVSLVVCVVVPNPVNNVSSVVSVVVSVD/DVLVVLLVVLLVQLVVVVDVLSCCNCCSVVVPLVNLVVSLVVCVVVPNPVNNVSSVVNNVVVVD

B-factor: mean 36.13, std 13.5, range [3.72, 109.06]